Protein AF-A0A8S2MAS8-F1 (afdb_monomer_lite)

Radius of gyration: 30.1 Å; chains: 1; bounding box: 80×40×88 Å

pLDDT: mean 89.52, std 11.01, range [34.66, 98.69]

Foldseek 3Di:
DPPPPQFDVVVLVCVCVVVQQKDAPPVVVVGDPPHIDGDPNVVVLLVVLVVLVCVLPCVVVVDDDDDDDPDDDPLQDDDDFDDKDWDWAALVDQADPCLVVQQQDFAFEAALVCVVVVHGTDGDRLVVCCVVCSDPYSNLSSVVSSVLVSLVVLPFDRVFWHWYKDHPVRDDPQWPTKIFTWGQFSVGTDGFWMKTFRFLVSVVSCCVVVVDDQKDKDFDPAWDWDWDWDKDFPLVVLCVQPPPCSVQVVVVLVPDDPVVLVVQQVVLVVHWDWDATPNDIDTHHPVGIHIDTDTDGHRMDMDRTTITMITGNSVVSSVSNSRSPDDDDPPDPPVD

InterPro domains:
  IPR002315 Glycyl-tRNA synthetase [TIGR00389] (77-336)
  IPR027031 Glycyl-tRNA synthetase/DNA polymerase subunit gamma-2 [PTHR10745] (78-336)
  IPR045864 Class II Aminoacyl-tRNA synthetase/Biotinyl protein ligase (BPL) and lipoyl protein ligase (LPL) [G3DSA:3.30.930.10] (12-76)
  IPR045864 Class II Aminoacyl-tRNA synthetase/Biotinyl protein ligase (BPL) and lipoyl protein ligase (LPL) [G3DSA:3.30.930.10] (77-336)
  IPR045864 Class II Aminoacyl-tRNA synthetase/Biotinyl protein ligase (BPL) and lipoyl protein ligase (LPL) [SSF55681] (12-326)

Sequence (336 aa):
MSEEKTIDRAEVENLLKRRFFYDQSFSIYGGVNGLYDYGPVGCAIKSNILNQWRRHFILEEQMLEIDCSILTPEIVLNEFTVAEIEHFVDPIDKTHPKFETVADLEIQLYSANNQVNGESAQLVRLDDAVRSNVINNETLAYFIGRIYLFFTKIGIDKNRIRFRQHMSNEMAHYASDCWDVECKISYGWIECGACADRSSYDLNQHIKFSGQRLTATRQLSAAKTIQVSEKKLNSKIIGQSFRADASKVIQYLQNLSEHDARSLHEKLQQAHEKIAVDGKEFIITTAMFTVETTENIVQVEEFIPCVIEPTFGIGRIMYTTLEHNFKVRSQDEQRK

Structure (mmCIF, N/CA/C/O backbone):
data_AF-A0A8S2MAS8-F1
#
_entry.id   AF-A0A8S2MAS8-F1
#
loop_
_atom_site.group_PDB
_atom_site.id
_atom_site.type_symbol
_atom_site.label_atom_id
_atom_site.label_alt_id
_atom_site.label_comp_id
_atom_site.label_asym_id
_atom_site.label_entity_id
_atom_site.label_seq_id
_atom_site.pdbx_PDB_ins_code
_atom_site.Cartn_x
_atom_site.Cartn_y
_atom_site.Cartn_z
_atom_site.occupancy
_atom_site.B_iso_or_equiv
_atom_site.auth_seq_id
_atom_site.auth_comp_id
_atom_site.auth_asym_id
_atom_site.auth_atom_id
_atom_site.pdbx_PDB_model_num
ATOM 1 N N . MET A 1 1 ? -30.674 12.377 15.501 1.00 34.66 1 MET A N 1
ATOM 2 C CA . MET A 1 1 ? -29.230 12.515 15.774 1.00 34.66 1 MET A CA 1
ATOM 3 C C . MET A 1 1 ? -28.966 11.875 17.121 1.00 34.66 1 MET A C 1
ATOM 5 O O . MET A 1 1 ? -29.398 12.426 18.122 1.00 34.66 1 MET A O 1
ATOM 9 N N . SER A 1 2 ? -28.398 10.671 17.156 1.00 36.62 2 SER A N 1
ATOM 10 C CA . SER A 1 2 ? -27.915 10.097 18.414 1.00 36.62 2 SER A CA 1
ATOM 11 C C . SER A 1 2 ? -26.716 10.920 18.871 1.00 36.62 2 SER A C 1
ATOM 13 O O . SER A 1 2 ? -25.788 11.091 18.081 1.00 36.62 2 SER A O 1
ATOM 15 N N . GLU A 1 3 ? -26.744 11.443 20.095 1.00 39.72 3 GLU A N 1
ATOM 16 C CA . GLU A 1 3 ? -25.571 12.054 20.722 1.00 39.72 3 GLU A CA 1
ATOM 17 C C . GLU A 1 3 ? -24.390 11.084 20.604 1.00 39.72 3 GLU A C 1
ATOM 19 O O . GLU A 1 3 ? -24.481 9.923 21.016 1.00 39.72 3 GLU A O 1
ATOM 24 N N . GLU A 1 4 ? -23.308 11.533 19.967 1.00 51.34 4 GLU A N 1
ATOM 25 C CA . GLU A 1 4 ? -22.070 10.771 19.887 1.00 51.34 4 GLU A CA 1
ATOM 26 C C . GLU A 1 4 ? -21.550 10.644 21.323 1.00 51.34 4 GLU A C 1
ATOM 28 O O . GLU A 1 4 ? -21.037 11.605 21.890 1.00 51.34 4 GLU A O 1
ATOM 33 N N . LYS A 1 5 ? -21.771 9.487 21.963 1.00 57.28 5 LYS A N 1
ATOM 34 C CA . LYS A 1 5 ? -21.229 9.228 23.299 1.00 57.28 5 LYS A CA 1
ATOM 35 C C . LYS A 1 5 ? -19.713 9.351 23.213 1.00 57.28 5 LYS A C 1
ATOM 37 O O . LYS A 1 5 ? -19.058 8.501 22.610 1.00 57.28 5 LYS A O 1
ATOM 42 N N . THR A 1 6 ? -19.177 10.409 23.808 1.00 68.00 6 THR A N 1
ATOM 43 C CA . THR A 1 6 ? -17.740 10.609 23.947 1.00 68.00 6 THR A CA 1
ATOM 44 C C . THR A 1 6 ? -17.173 9.430 24.732 1.00 68.00 6 THR A C 1
ATOM 46 O O . THR A 1 6 ? -17.595 9.172 25.859 1.00 68.00 6 THR A O 1
ATOM 49 N N . ILE A 1 7 ? -16.272 8.670 24.111 1.00 80.75 7 ILE A N 1
ATOM 50 C CA . ILE A 1 7 ? -15.602 7.534 24.748 1.00 80.75 7 ILE A CA 1
ATOM 51 C C . ILE A 1 7 ? -14.666 8.089 25.825 1.00 80.75 7 ILE A C 1
ATOM 53 O O . ILE A 1 7 ? -13.820 8.934 25.526 1.00 80.75 7 ILE A O 1
ATOM 57 N N . ASP A 1 8 ? -14.803 7.621 27.070 1.00 85.12 8 ASP A N 1
ATOM 58 C CA . ASP A 1 8 ? -13.853 7.960 28.128 1.00 85.12 8 ASP A CA 1
ATOM 59 C C . ASP A 1 8 ? -12.572 7.140 27.948 1.00 85.12 8 ASP A C 1
ATOM 61 O O . ASP A 1 8 ? -12.490 5.958 28.294 1.00 85.12 8 ASP A O 1
ATOM 65 N N . ARG A 1 9 ? -11.547 7.792 27.397 1.00 86.19 9 ARG A N 1
ATOM 66 C CA . ARG A 1 9 ? -10.233 7.190 27.164 1.00 86.19 9 ARG A CA 1
ATOM 67 C C . ARG A 1 9 ? -9.621 6.625 28.445 1.00 86.19 9 ARG A C 1
ATOM 69 O O . ARG A 1 9 ? -8.953 5.597 28.389 1.00 86.19 9 ARG A O 1
ATOM 76 N N . ALA A 1 10 ? -9.818 7.277 29.591 1.00 88.31 10 ALA A N 1
ATOM 77 C CA . ALA A 1 10 ? -9.240 6.805 30.842 1.00 88.31 10 ALA A CA 1
ATOM 78 C C . ALA A 1 10 ? -9.844 5.456 31.256 1.00 88.31 10 ALA A C 1
ATOM 80 O O . ALA A 1 10 ? -9.112 4.583 31.724 1.00 88.31 10 ALA A O 1
ATOM 81 N N . GLU A 1 11 ? -11.144 5.253 31.026 1.00 89.56 11 GLU A N 1
ATOM 82 C CA . GLU A 1 11 ? -11.803 3.966 31.263 1.00 89.56 11 GLU A CA 1
ATOM 83 C C . GLU A 1 11 ? -11.298 2.880 30.301 1.00 89.56 11 GLU A C 1
ATOM 85 O O . GLU A 1 11 ? -11.001 1.766 30.745 1.00 89.56 11 GLU A O 1
ATOM 90 N N . VAL A 1 12 ? -11.131 3.205 29.011 1.00 90.62 12 VAL A N 1
ATOM 91 C CA . VAL A 1 12 ? -10.572 2.278 28.007 1.00 90.62 12 VAL A CA 1
ATOM 92 C C . VAL A 1 12 ? -9.168 1.831 28.415 1.00 90.62 12 VAL A C 1
ATOM 94 O O . VAL A 1 12 ? -8.922 0.637 28.581 1.00 90.62 12 VAL A O 1
ATOM 97 N N . GLU A 1 13 ? -8.254 2.777 28.639 1.00 91.12 13 GLU A N 1
ATOM 98 C CA . GLU A 1 13 ? -6.860 2.496 29.003 1.00 91.12 13 GLU A CA 1
ATOM 99 C C . GLU A 1 13 ? -6.755 1.706 30.312 1.00 91.12 13 GLU A C 1
ATOM 101 O O . GLU A 1 13 ? -5.971 0.759 30.413 1.00 91.12 13 GLU A O 1
ATOM 106 N N . ASN A 1 14 ? -7.563 2.057 31.318 1.00 92.06 14 ASN A N 1
ATOM 107 C CA . ASN A 1 14 ? -7.589 1.340 32.590 1.00 92.06 14 ASN A CA 1
ATOM 108 C C . ASN A 1 14 ? -8.037 -0.113 32.388 1.00 92.06 14 ASN A C 1
ATOM 110 O O . ASN A 1 14 ? -7.377 -1.032 32.875 1.00 92.06 14 ASN A O 1
ATOM 114 N N . LEU A 1 15 ? -9.097 -0.353 31.608 1.00 93.12 15 LEU A N 1
ATOM 115 C CA . LEU A 1 15 ? -9.541 -1.711 31.305 1.00 93.12 15 LEU A CA 1
ATOM 116 C C . LEU A 1 15 ? -8.458 -2.509 30.568 1.00 93.12 15 LEU A C 1
ATOM 118 O O . LEU A 1 15 ? -8.182 -3.649 30.957 1.00 93.12 15 LEU A O 1
ATOM 122 N N . LEU A 1 16 ? -7.852 -1.925 29.530 1.00 95.19 16 LEU A N 1
ATOM 123 C CA . LEU A 1 16 ? -6.832 -2.585 28.714 1.00 95.19 16 LEU A CA 1
ATOM 124 C C . LEU A 1 16 ? -5.603 -2.962 29.552 1.00 95.19 16 LEU A C 1
ATOM 126 O O . LEU A 1 16 ? -5.152 -4.106 29.472 1.00 95.19 16 LEU A O 1
ATOM 130 N N . LYS A 1 17 ? -5.132 -2.067 30.430 1.00 94.12 17 LYS A N 1
ATOM 131 C CA . LYS A 1 17 ? -4.018 -2.342 31.353 1.00 94.12 17 LYS A CA 1
ATOM 132 C C . LYS A 1 17 ? -4.388 -3.360 32.428 1.00 94.12 17 LYS A C 1
ATOM 134 O O . LYS A 1 17 ? -3.698 -4.361 32.595 1.00 94.12 17 LYS A O 1
ATOM 139 N N . ARG A 1 18 ? -5.523 -3.178 33.115 1.00 95.56 18 ARG A N 1
ATOM 140 C CA . ARG A 1 18 ? -5.988 -4.072 34.197 1.00 95.56 18 ARG A CA 1
ATOM 141 C C . ARG A 1 18 ? -6.213 -5.505 33.716 1.00 95.56 18 ARG A C 1
ATOM 143 O O . ARG A 1 18 ? -6.068 -6.450 34.485 1.00 95.56 18 ARG A O 1
ATOM 150 N N . ARG A 1 19 ? -6.603 -5.678 32.451 1.00 96.44 19 ARG A N 1
ATOM 151 C CA . ARG A 1 19 ? -6.815 -6.991 31.818 1.00 96.44 19 ARG A CA 1
ATOM 152 C C . ARG A 1 19 ? -5.625 -7.465 30.987 1.00 96.44 19 ARG A C 1
ATOM 154 O O . ARG A 1 19 ? -5.736 -8.504 30.343 1.00 96.44 19 ARG A O 1
ATOM 161 N N . PHE A 1 20 ? -4.515 -6.734 31.041 1.00 96.31 20 PHE A N 1
ATOM 162 C CA . PHE A 1 20 ? -3.253 -7.035 30.383 1.00 96.31 20 PHE A CA 1
ATOM 163 C C . PHE A 1 20 ? -3.406 -7.322 28.880 1.00 96.31 20 PHE A C 1
ATOM 165 O O . PHE A 1 20 ? -2.976 -8.353 28.362 1.00 96.31 20 PHE A O 1
ATOM 172 N N . PHE A 1 21 ? -4.065 -6.405 28.167 1.00 96.62 21 PHE A N 1
ATOM 173 C CA . PHE A 1 21 ? -4.029 -6.371 26.702 1.00 96.62 21 PHE A CA 1
ATOM 174 C C . PHE A 1 21 ? -2.637 -5.940 26.234 1.00 96.62 21 PHE A C 1
ATOM 176 O O . PHE A 1 21 ? -2.013 -6.630 25.434 1.00 96.62 21 PHE A O 1
ATOM 183 N N . TYR A 1 22 ? -2.127 -4.846 26.790 1.00 95.00 22 TYR A N 1
ATOM 184 C CA . TYR A 1 22 ? -0.736 -4.426 26.685 1.00 95.00 22 TYR A CA 1
ATOM 185 C C . TYR A 1 22 ? -0.318 -3.704 27.965 1.00 95.00 22 TYR A C 1
ATOM 187 O O . TYR A 1 22 ? -1.172 -3.261 28.739 1.00 95.00 22 TYR A O 1
ATOM 195 N N . ASP A 1 23 ? 0.986 -3.573 28.167 1.00 95.38 23 ASP A N 1
ATOM 196 C CA . ASP A 1 23 ? 1.572 -2.685 29.166 1.00 95.38 23 ASP A CA 1
ATOM 197 C C . ASP A 1 23 ? 2.884 -2.086 28.639 1.00 95.38 23 ASP A C 1
ATOM 199 O O . ASP A 1 23 ? 3.389 -2.488 27.588 1.00 95.38 23 ASP A O 1
ATOM 203 N N . GLN A 1 24 ? 3.420 -1.087 29.334 1.00 93.69 24 GLN A N 1
ATOM 204 C CA . GLN A 1 24 ? 4.697 -0.483 28.971 1.00 93.69 24 GLN A CA 1
ATOM 205 C C . GLN A 1 24 ? 5.836 -1.498 29.130 1.00 93.69 24 GLN A C 1
ATOM 207 O O . GLN A 1 24 ? 5.989 -2.101 30.197 1.00 93.69 24 GLN A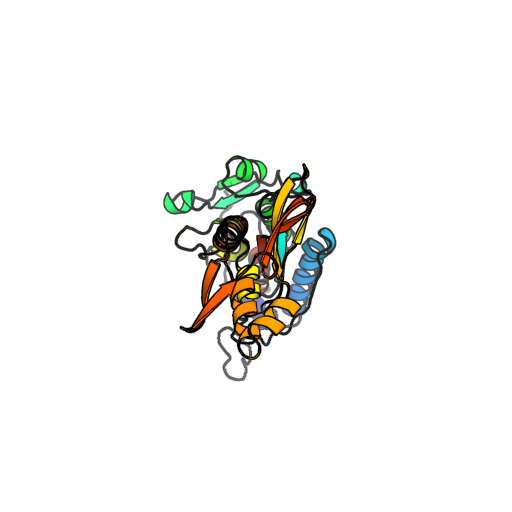 O 1
ATOM 212 N N . SER A 1 25 ? 6.665 -1.653 28.094 1.00 91.19 25 SER A N 1
ATOM 213 C CA . SER A 1 25 ? 7.810 -2.561 28.170 1.00 91.19 25 SER A CA 1
ATOM 214 C C . SER A 1 25 ? 8.764 -2.119 29.273 1.00 91.19 25 SER A C 1
ATOM 216 O O . SER A 1 25 ? 9.033 -0.926 29.441 1.00 91.19 25 SER A O 1
ATOM 218 N N . PHE A 1 26 ? 9.299 -3.093 30.010 1.00 94.44 26 PHE A N 1
ATOM 219 C CA . PHE A 1 26 ? 10.209 -2.869 31.140 1.00 94.44 26 PHE A CA 1
ATOM 220 C C . PHE A 1 26 ? 9.595 -2.035 32.282 1.00 94.44 26 PHE A C 1
ATOM 222 O O . PHE A 1 26 ? 10.318 -1.321 32.979 1.00 94.44 26 PHE A O 1
ATOM 229 N N . SER A 1 27 ? 8.277 -2.116 32.506 1.00 93.00 27 SER A N 1
ATOM 230 C CA . SER A 1 27 ? 7.566 -1.302 33.511 1.00 93.00 27 SER A CA 1
ATOM 231 C C . SER A 1 27 ? 8.170 -1.384 34.922 1.00 93.00 27 SER A C 1
ATOM 233 O O . SER A 1 27 ? 8.319 -0.358 35.585 1.00 93.00 27 SER A O 1
ATOM 235 N N . ILE A 1 28 ? 8.630 -2.564 35.358 1.00 95.12 28 ILE A N 1
ATOM 236 C CA . ILE A 1 28 ? 9.298 -2.749 36.665 1.00 95.12 28 ILE A CA 1
ATOM 237 C C . ILE A 1 28 ? 10.666 -2.048 36.778 1.00 95.12 28 ILE A C 1
ATOM 239 O O . ILE A 1 28 ? 11.177 -1.881 37.882 1.00 95.12 28 ILE A O 1
ATOM 243 N N . TYR A 1 29 ? 11.250 -1.629 35.652 1.00 95.31 29 TYR A N 1
ATOM 244 C CA . TYR A 1 29 ? 12.509 -0.880 35.563 1.00 95.31 29 TYR A CA 1
ATOM 245 C C . TYR A 1 29 ? 12.293 0.614 35.269 1.00 95.31 29 TYR A C 1
ATOM 247 O O . TYR A 1 29 ? 13.252 1.328 34.989 1.00 95.31 29 TYR A O 1
ATOM 255 N N . GLY A 1 30 ? 11.048 1.098 35.334 1.00 91.75 30 GLY A N 1
ATOM 256 C CA . GLY A 1 30 ? 10.689 2.490 35.041 1.00 91.75 30 GLY A CA 1
ATOM 257 C C . GLY A 1 30 ? 10.118 2.719 33.639 1.00 91.75 30 GLY A C 1
ATOM 258 O O . GLY A 1 30 ? 9.672 3.826 33.353 1.00 91.75 30 GLY A O 1
ATOM 259 N N . GLY A 1 31 ? 10.067 1.677 32.803 1.00 91.81 31 GLY A N 1
ATOM 260 C CA . GLY A 1 31 ? 9.464 1.725 31.475 1.00 91.81 31 GLY A CA 1
ATOM 261 C C . GLY A 1 31 ? 10.310 2.441 30.419 1.00 91.81 31 GLY A C 1
ATOM 262 O O . GLY A 1 31 ? 11.188 3.249 30.719 1.00 91.81 31 GLY A O 1
ATOM 263 N N . VAL A 1 32 ? 10.030 2.149 29.149 1.00 91.50 32 VAL A N 1
ATOM 264 C CA . VAL A 1 32 ? 10.611 2.865 28.003 1.00 91.50 32 VAL A CA 1
ATOM 265 C C . VAL A 1 32 ? 9.481 3.440 27.155 1.00 91.50 32 VAL A C 1
ATOM 267 O O . VAL A 1 32 ? 8.511 2.751 26.845 1.00 91.50 32 VAL A O 1
ATOM 270 N N . ASN A 1 33 ? 9.560 4.725 26.808 1.00 87.88 33 ASN A N 1
ATOM 271 C CA . ASN A 1 33 ? 8.543 5.363 25.970 1.00 87.88 33 ASN A CA 1
ATOM 272 C C . ASN A 1 33 ? 8.599 4.808 24.541 1.00 87.88 33 ASN A C 1
ATOM 274 O O . ASN A 1 33 ? 9.677 4.672 23.971 1.00 87.88 33 ASN A O 1
ATOM 278 N N . GLY A 1 34 ? 7.432 4.509 23.968 1.00 84.00 34 GLY A N 1
ATOM 279 C CA . GLY A 1 34 ? 7.310 3.956 22.615 1.00 84.00 34 GLY A CA 1
ATOM 280 C C . GLY A 1 34 ? 7.459 2.433 22.522 1.00 84.00 34 GLY A C 1
ATOM 281 O O . GLY A 1 34 ? 7.206 1.883 21.454 1.00 84.00 34 GLY A O 1
ATOM 282 N N . LEU A 1 35 ? 7.805 1.745 23.617 1.00 87.69 35 LEU A N 1
ATOM 283 C CA . LEU A 1 35 ? 7.886 0.283 23.671 1.00 87.69 35 LEU A CA 1
ATOM 284 C C . LEU A 1 35 ? 6.758 -0.290 24.534 1.00 87.69 35 LEU A C 1
ATOM 286 O O . LEU A 1 35 ? 6.533 0.154 25.664 1.00 87.69 35 LEU A O 1
ATOM 290 N N . TYR A 1 36 ? 6.055 -1.280 23.987 1.00 91.12 36 TYR A N 1
ATOM 291 C CA . TYR A 1 36 ? 4.919 -1.926 24.636 1.00 91.12 36 TYR A CA 1
ATOM 292 C C . TYR A 1 36 ? 4.980 -3.443 24.483 1.00 91.12 36 TYR A C 1
ATOM 294 O O . TYR A 1 36 ? 5.224 -3.959 23.389 1.00 91.12 36 TYR A O 1
ATOM 302 N N . ASP A 1 37 ? 4.664 -4.140 25.572 1.00 93.12 37 ASP A N 1
ATOM 303 C CA . ASP A 1 37 ? 4.537 -5.590 25.607 1.00 93.12 37 ASP A CA 1
ATOM 304 C C . ASP A 1 37 ? 3.055 -5.961 25.524 1.00 93.12 37 ASP A C 1
ATOM 306 O O . ASP A 1 37 ? 2.225 -5.446 26.276 1.00 93.12 37 ASP A O 1
ATOM 310 N N . TYR A 1 38 ? 2.704 -6.874 24.618 1.00 94.94 38 TYR A N 1
ATOM 311 C CA . TYR A 1 38 ? 1.345 -7.403 24.526 1.00 94.94 38 TYR A CA 1
ATOM 312 C C . TYR A 1 38 ? 1.163 -8.555 25.517 1.00 94.94 38 TYR A C 1
ATOM 314 O O . TYR A 1 38 ? 1.900 -9.541 25.486 1.00 94.94 38 TYR A O 1
ATOM 322 N N . GLY A 1 39 ? 0.157 -8.448 26.386 1.00 95.88 39 GLY A N 1
ATOM 323 C CA . GLY A 1 39 ? 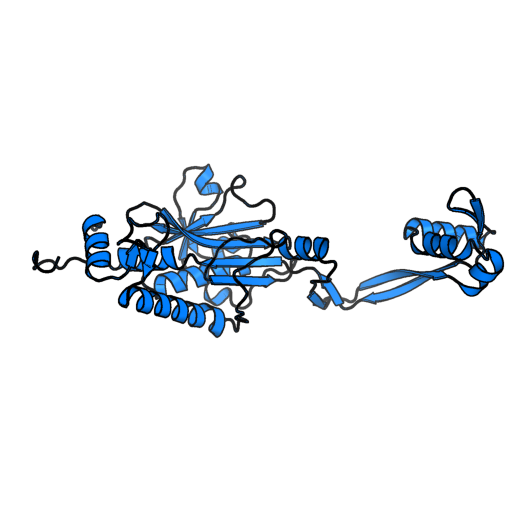-0.229 -9.547 27.268 1.00 95.88 39 GLY A CA 1
ATOM 324 C C . GLY A 1 39 ? -1.060 -10.605 26.527 1.00 95.88 39 GLY A C 1
ATOM 325 O O . GLY A 1 39 ? -1.306 -10.481 25.323 1.00 95.88 39 GLY A O 1
ATOM 326 N N . PRO A 1 40 ? -1.538 -11.663 27.210 1.00 97.81 40 PRO A N 1
ATOM 327 C CA . PRO A 1 40 ? -2.145 -12.823 26.550 1.00 97.81 40 PRO A CA 1
ATOM 328 C C . PRO A 1 40 ? -3.314 -12.476 25.617 1.00 97.81 40 PRO A C 1
ATOM 330 O O . PRO A 1 40 ? -3.410 -13.005 24.509 1.00 97.81 40 PRO A O 1
ATOM 333 N N . VAL A 1 41 ? -4.188 -11.556 26.043 1.00 95.88 41 VAL A N 1
ATOM 334 C CA . VAL A 1 41 ? -5.356 -11.139 25.252 1.00 95.88 41 VAL A CA 1
ATOM 335 C C . VAL A 1 41 ? -4.939 -10.264 24.070 1.00 95.88 41 VAL A C 1
ATOM 337 O O . VAL A 1 41 ? -5.451 -10.455 22.968 1.00 95.88 41 VAL A O 1
ATOM 340 N N . GLY A 1 42 ? -3.984 -9.349 24.263 1.00 95.38 42 GLY A N 1
ATOM 341 C CA . GLY A 1 42 ? -3.459 -8.517 23.177 1.00 95.38 42 GLY A CA 1
ATOM 342 C C . GLY A 1 42 ? -2.744 -9.344 22.115 1.00 95.38 42 GLY A C 1
ATOM 343 O O . GLY A 1 42 ? -3.010 -9.166 20.931 1.00 95.38 42 GLY A O 1
ATOM 344 N N . CYS A 1 43 ? -1.927 -10.319 22.526 1.00 96.00 43 CYS A N 1
ATOM 345 C CA . CYS A 1 43 ? -1.301 -11.281 21.620 1.00 96.00 43 CYS A CA 1
ATOM 346 C C . CYS A 1 43 ? -2.345 -12.047 20.804 1.00 96.00 43 CYS A C 1
ATOM 348 O O . CYS A 1 43 ? -2.242 -12.099 19.582 1.00 96.00 43 CYS A O 1
ATOM 350 N N . ALA A 1 44 ? -3.386 -12.582 21.452 1.00 97.31 44 ALA A N 1
ATOM 351 C CA . ALA A 1 44 ? -4.445 -13.311 20.758 1.00 97.31 44 ALA A CA 1
ATOM 352 C C . ALA A 1 44 ? -5.194 -12.431 19.740 1.00 97.31 44 ALA A C 1
ATOM 354 O O . ALA A 1 44 ? -5.444 -12.866 18.615 1.00 97.31 44 ALA A O 1
ATOM 355 N N . ILE A 1 45 ? -5.523 -11.185 20.098 1.00 96.00 45 ILE A N 1
ATOM 356 C CA . ILE A 1 45 ? -6.187 -10.242 19.186 1.00 96.00 45 ILE A CA 1
ATOM 357 C C . ILE A 1 45 ? -5.269 -9.868 18.027 1.00 96.00 45 ILE A C 1
ATOM 359 O O . ILE A 1 45 ? -5.698 -9.949 16.878 1.00 96.00 45 ILE A O 1
ATOM 363 N N . LYS A 1 46 ? -4.005 -9.530 18.299 1.00 95.19 46 LYS A N 1
ATOM 364 C CA . LYS A 1 46 ? -3.008 -9.229 17.266 1.00 95.19 46 LYS A CA 1
ATOM 365 C C . LYS A 1 46 ? -2.863 -10.395 16.287 1.00 95.19 46 LYS A C 1
ATOM 367 O O . LYS A 1 46 ? -2.941 -10.186 15.079 1.00 95.19 46 LYS A O 1
ATOM 372 N N . SER A 1 47 ? -2.724 -11.624 16.787 1.00 96.44 47 SER A N 1
ATOM 373 C CA . SER A 1 47 ? -2.670 -12.829 15.952 1.00 96.44 47 SER A CA 1
ATOM 374 C C . SER A 1 47 ? -3.945 -13.020 15.131 1.00 96.44 47 SER A C 1
ATOM 376 O O . SER A 1 47 ? -3.862 -13.362 13.955 1.00 96.44 47 SER A O 1
ATOM 378 N N . ASN A 1 48 ? -5.124 -12.763 15.702 1.00 97.69 48 ASN A N 1
ATOM 379 C CA . ASN A 1 48 ? -6.387 -12.857 14.972 1.00 97.69 48 ASN A CA 1
ATOM 380 C C . ASN A 1 48 ? -6.498 -11.801 13.866 1.00 97.69 48 ASN A C 1
ATOM 382 O O . ASN A 1 48 ? -6.907 -12.151 12.763 1.00 97.69 48 ASN A O 1
ATOM 386 N N . ILE A 1 49 ? -6.102 -10.551 14.123 1.00 96.56 49 ILE A N 1
ATOM 387 C CA . ILE A 1 49 ? -6.071 -9.482 13.113 1.00 96.56 49 ILE A CA 1
ATOM 388 C C . ILE A 1 49 ? -5.125 -9.868 11.975 1.00 96.56 49 ILE A C 1
ATOM 390 O O . ILE A 1 49 ? -5.536 -9.839 10.820 1.00 96.56 49 ILE A O 1
ATOM 394 N N . LEU A 1 50 ? -3.903 -10.310 12.288 1.00 96.06 50 LEU A N 1
ATOM 395 C CA . LEU A 1 50 ? -2.936 -10.764 11.283 1.00 96.06 50 LEU A CA 1
ATOM 396 C C . LEU A 1 50 ? -3.463 -11.960 10.481 1.00 96.06 50 LEU A C 1
ATOM 398 O O . LEU A 1 50 ? -3.341 -11.991 9.264 1.00 96.06 50 LEU A O 1
ATOM 402 N N . ASN A 1 51 ? -4.103 -12.934 11.129 1.00 97.44 51 ASN A N 1
ATOM 403 C CA . ASN A 1 51 ? -4.687 -14.081 10.433 1.00 97.44 51 ASN A CA 1
ATOM 404 C C . ASN A 1 51 ? -5.854 -13.680 9.523 1.00 97.44 51 ASN A C 1
ATOM 406 O O . ASN A 1 51 ? -6.005 -14.246 8.441 1.00 97.44 51 ASN A O 1
ATOM 410 N N . GLN A 1 52 ? -6.678 -12.713 9.936 1.00 98.12 52 GLN A N 1
ATOM 411 C CA . GLN A 1 52 ? -7.713 -12.156 9.064 1.00 98.12 52 GLN A CA 1
ATOM 412 C C . GLN A 1 52 ? -7.101 -11.361 7.913 1.00 98.12 52 GLN A C 1
ATOM 414 O O . GLN A 1 52 ? -7.576 -11.493 6.794 1.00 98.12 52 GLN A O 1
ATOM 419 N N . TRP A 1 53 ? -6.022 -10.617 8.153 1.00 97.88 53 TRP A N 1
ATOM 420 C CA . TRP A 1 53 ? -5.285 -9.905 7.112 1.00 97.88 53 TRP A CA 1
ATOM 421 C C . TRP A 1 53 ? -4.708 -10.873 6.071 1.00 97.88 53 TRP A C 1
ATOM 423 O O . TRP A 1 53 ? -4.951 -10.700 4.882 1.00 97.88 53 TRP A O 1
ATOM 433 N N . ARG A 1 54 ? -4.068 -11.969 6.504 1.00 97.81 54 ARG A N 1
ATOM 434 C CA . ARG A 1 54 ? -3.590 -13.039 5.609 1.00 97.81 54 ARG A CA 1
ATOM 435 C C . ARG A 1 54 ? -4.713 -13.636 4.770 1.00 97.81 54 ARG A C 1
ATOM 437 O O . ARG A 1 54 ? -4.561 -13.810 3.569 1.00 97.81 54 ARG A O 1
ATOM 444 N N . ARG A 1 55 ? -5.856 -13.948 5.385 1.00 98.12 55 ARG A N 1
ATOM 445 C CA . ARG A 1 55 ? -7.019 -14.474 4.651 1.00 98.12 55 ARG A CA 1
ATOM 446 C C . ARG A 1 55 ? -7.550 -13.466 3.643 1.00 98.12 55 ARG A C 1
ATOM 448 O O . ARG A 1 55 ? -7.874 -13.845 2.527 1.00 98.12 55 ARG A O 1
ATOM 455 N N . HIS A 1 56 ? -7.638 -12.206 4.057 1.00 98.19 56 HIS A N 1
ATOM 456 C CA . HIS A 1 56 ? -8.223 -11.144 3.261 1.00 98.19 56 HIS A CA 1
ATOM 457 C C . HIS A 1 56 ? -7.321 -10.703 2.121 1.00 98.19 56 HIS A C 1
ATOM 459 O O . HIS A 1 56 ? -7.854 -10.393 1.080 1.00 98.19 56 HIS A O 1
ATOM 465 N N . PHE A 1 57 ? -6.000 -10.654 2.264 1.00 97.69 57 PHE A N 1
ATOM 466 C CA . PHE A 1 57 ? -5.114 -10.182 1.193 1.00 97.69 57 PHE A CA 1
ATOM 467 C C . PHE A 1 57 ? -4.327 -11.328 0.568 1.00 97.69 57 PHE A C 1
ATOM 469 O O . PHE A 1 57 ? -4.474 -11.596 -0.619 1.00 97.69 57 PHE A O 1
ATOM 476 N N . ILE A 1 58 ? -3.554 -12.056 1.374 1.00 96.50 58 ILE A N 1
ATOM 477 C CA . ILE A 1 58 ? -2.628 -13.075 0.867 1.00 96.50 58 ILE A CA 1
ATOM 478 C C . ILE A 1 58 ? -3.374 -14.227 0.199 1.00 96.50 58 ILE A C 1
ATOM 480 O O . ILE A 1 58 ? -3.075 -14.568 -0.939 1.00 96.50 58 ILE A O 1
ATOM 484 N N . LEU A 1 59 ? -4.354 -14.829 0.876 1.00 96.62 59 LEU A N 1
ATOM 485 C CA . LEU A 1 59 ? -5.051 -15.997 0.330 1.00 96.62 59 LEU A CA 1
ATOM 486 C C . LEU A 1 59 ? -5.991 -15.628 -0.822 1.00 96.62 59 LEU A C 1
ATOM 488 O O . LEU A 1 59 ? -6.025 -16.339 -1.822 1.00 96.62 59 LEU A O 1
ATOM 492 N N . GLU A 1 60 ? -6.731 -14.525 -0.697 1.00 96.19 60 GLU A N 1
ATOM 493 C CA . GLU A 1 60 ? -7.704 -14.094 -1.711 1.00 96.19 60 GLU A CA 1
ATOM 494 C C . GLU A 1 60 ? -7.034 -13.605 -3.009 1.00 96.19 60 GLU A C 1
ATOM 496 O O . GLU A 1 60 ? -7.548 -13.841 -4.105 1.00 96.19 60 GLU A O 1
ATOM 501 N N . GLU A 1 61 ? -5.866 -12.959 -2.911 1.00 94.44 61 GLU A N 1
ATOM 502 C CA . GLU A 1 61 ? -5.090 -12.504 -4.076 1.00 94.44 61 GLU A CA 1
ATOM 503 C C . GLU A 1 61 ? -3.956 -13.451 -4.470 1.00 94.44 61 GLU A C 1
ATOM 505 O O . GLU A 1 61 ? -3.213 -13.148 -5.397 1.00 94.44 61 GLU A O 1
ATOM 510 N N . GLN A 1 62 ? -3.824 -14.596 -3.792 1.00 96.62 62 GLN A N 1
ATOM 511 C CA . GLN A 1 62 ? -2.740 -15.559 -4.018 1.00 96.62 62 GLN A CA 1
ATOM 512 C C . GLN A 1 62 ? -1.346 -14.907 -3.937 1.00 96.62 62 GLN A C 1
ATOM 514 O O . GLN A 1 62 ? -0.458 -15.199 -4.738 1.00 96.62 62 GLN A O 1
ATOM 519 N N . MET A 1 63 ? -1.157 -14.004 -2.970 1.00 96.31 63 MET A N 1
ATOM 520 C CA . MET A 1 63 ? 0.104 -13.283 -2.794 1.00 96.31 63 MET A CA 1
ATOM 521 C C . MET A 1 63 ? 1.212 -14.207 -2.291 1.00 96.31 63 MET A C 1
ATOM 523 O O . MET A 1 63 ? 0.975 -15.187 -1.579 1.00 96.31 63 MET A O 1
ATOM 527 N N . LEU A 1 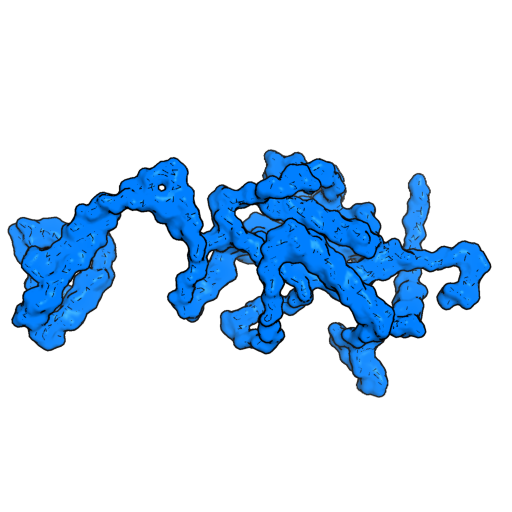64 ? 2.446 -13.843 -2.622 1.00 96.31 64 LEU A N 1
ATOM 528 C CA . LEU A 1 64 ? 3.646 -14.528 -2.164 1.00 96.31 64 LEU A CA 1
ATOM 529 C C . LEU A 1 64 ? 4.100 -13.915 -0.831 1.00 96.31 64 LEU A C 1
ATOM 531 O O . LEU A 1 64 ? 4.807 -12.912 -0.818 1.00 96.31 64 LEU A O 1
ATOM 535 N N . GLU A 1 65 ? 3.673 -14.499 0.293 1.00 94.62 65 GLU A N 1
ATOM 536 C CA . GLU A 1 65 ? 4.159 -14.099 1.625 1.00 94.62 65 GLU A CA 1
ATOM 537 C C . GLU A 1 65 ? 5.624 -14.530 1.798 1.00 94.62 65 GLU A C 1
ATOM 539 O O . GLU A 1 65 ? 5.964 -15.700 1.601 1.00 94.62 65 GLU A O 1
ATOM 544 N N . ILE A 1 66 ? 6.483 -13.588 2.186 1.00 92.38 66 ILE A N 1
ATOM 545 C CA . ILE A 1 66 ? 7.898 -13.816 2.499 1.00 92.38 66 ILE A CA 1
ATOM 546 C C . ILE A 1 66 ? 8.218 -13.268 3.893 1.00 92.38 66 ILE A C 1
ATOM 548 O O . ILE A 1 66 ? 7.552 -12.351 4.368 1.00 92.38 66 ILE A O 1
ATOM 552 N N . ASP A 1 67 ? 9.239 -13.831 4.539 1.00 88.81 67 ASP A N 1
ATOM 553 C CA . ASP A 1 67 ? 9.756 -13.366 5.829 1.00 88.81 67 ASP A CA 1
ATOM 554 C C . ASP A 1 67 ? 11.228 -12.966 5.663 1.00 88.81 67 ASP A C 1
ATOM 556 O O . ASP A 1 67 ? 12.074 -13.790 5.299 1.00 88.81 67 ASP A O 1
ATOM 560 N N . CYS A 1 68 ? 11.513 -11.681 5.870 1.00 86.62 68 CYS A N 1
ATOM 561 C CA . CYS A 1 68 ? 12.818 -11.065 5.645 1.00 86.62 68 CYS A CA 1
ATOM 562 C C . CYS A 1 68 ? 13.494 -10.714 6.979 1.00 86.62 68 CYS A C 1
ATOM 564 O O . CYS A 1 68 ? 12.851 -10.540 8.012 1.00 86.62 68 CYS A O 1
ATOM 566 N N . SER A 1 69 ? 14.821 -10.574 6.975 1.00 85.44 69 SER A N 1
ATOM 567 C CA . SER A 1 69 ? 15.555 -10.172 8.178 1.00 85.44 69 SER A CA 1
ATOM 568 C C . SER A 1 69 ? 15.234 -8.732 8.592 1.00 85.44 69 SER A C 1
ATOM 570 O O . SER A 1 69 ? 15.290 -7.834 7.761 1.00 85.44 69 SER A O 1
ATOM 572 N N . ILE A 1 70 ? 15.018 -8.501 9.892 1.00 82.81 70 ILE A N 1
ATOM 573 C CA . ILE A 1 70 ? 14.787 -7.155 10.459 1.00 82.81 70 ILE A CA 1
ATOM 574 C C . ILE A 1 70 ? 16.059 -6.287 10.425 1.00 82.81 70 ILE A C 1
ATOM 576 O O . ILE A 1 70 ? 15.983 -5.067 10.316 1.00 82.81 70 ILE A O 1
ATOM 580 N N . LEU A 1 71 ? 17.243 -6.898 10.564 1.00 81.38 71 LEU A N 1
ATOM 581 C CA . LEU A 1 71 ? 18.508 -6.167 10.485 1.00 81.38 71 LEU A CA 1
ATOM 582 C C . LEU A 1 71 ? 18.811 -5.815 9.027 1.00 81.38 71 LEU A C 1
ATOM 584 O O . LEU A 1 71 ? 19.107 -6.699 8.223 1.00 81.38 71 LEU A O 1
ATOM 588 N N . THR A 1 72 ? 18.792 -4.519 8.728 1.00 81.25 72 THR A N 1
ATOM 589 C CA . THR A 1 72 ? 18.945 -3.992 7.369 1.00 81.25 72 THR A CA 1
ATOM 590 C C . THR A 1 72 ? 20.247 -3.194 7.247 1.00 81.25 72 THR A C 1
ATOM 592 O O . THR A 1 72 ? 20.493 -2.307 8.069 1.00 81.25 72 THR A O 1
ATOM 595 N N . PRO A 1 73 ? 21.110 -3.477 6.251 1.00 78.19 73 PRO A N 1
ATOM 596 C CA . PRO A 1 73 ? 22.266 -2.635 5.951 1.00 78.19 73 PRO A CA 1
ATOM 597 C C . PRO A 1 73 ? 21.834 -1.205 5.607 1.00 78.19 73 PRO A C 1
ATOM 599 O O . PRO A 1 73 ? 20.849 -1.024 4.900 1.00 78.19 73 PRO A O 1
ATOM 602 N N . GLU A 1 74 ? 22.602 -0.200 6.037 1.00 77.00 74 GLU A N 1
ATOM 603 C CA . GLU A 1 74 ? 22.255 1.227 5.879 1.00 77.00 74 GLU A CA 1
ATOM 604 C C . GLU A 1 74 ? 21.868 1.613 4.441 1.00 77.00 74 GLU A C 1
ATOM 606 O O . GLU A 1 74 ? 20.916 2.353 4.218 1.00 77.00 74 GLU A O 1
ATOM 611 N N . ILE A 1 75 ? 22.560 1.042 3.452 1.00 61.69 75 ILE A N 1
ATOM 612 C CA . ILE A 1 75 ? 22.329 1.297 2.023 1.00 61.69 75 ILE A CA 1
ATOM 613 C C . ILE A 1 75 ? 20.968 0.786 1.502 1.00 61.69 75 ILE A C 1
ATOM 615 O O . ILE A 1 75 ? 20.601 1.090 0.371 1.00 61.69 75 ILE A O 1
ATOM 619 N N . VAL A 1 76 ? 20.231 0.004 2.299 1.00 59.84 76 VAL A N 1
ATOM 620 C CA . VAL A 1 76 ? 18.953 -0.645 1.942 1.00 59.84 76 VAL A CA 1
ATOM 621 C C . VAL A 1 76 ? 17.800 -0.201 2.858 1.00 59.84 76 VAL A C 1
ATOM 623 O O . VAL A 1 76 ? 16.723 -0.783 2.806 1.00 59.84 76 VAL A O 1
ATOM 626 N N . LEU A 1 77 ? 18.006 0.780 3.744 1.00 69.06 77 LEU A N 1
ATOM 627 C CA . LEU A 1 77 ? 17.008 1.127 4.762 1.00 6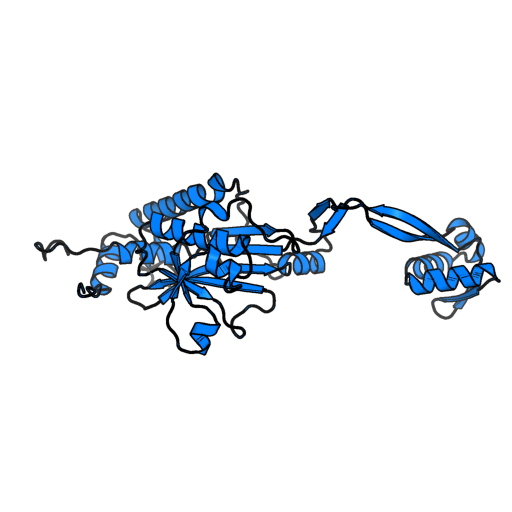9.06 77 LEU A CA 1
ATOM 628 C C . LEU A 1 77 ? 15.669 1.577 4.152 1.00 69.06 77 LEU A C 1
ATOM 630 O O . LEU A 1 77 ? 15.611 2.600 3.476 1.00 69.06 77 LEU A O 1
ATOM 634 N N . ASN A 1 78 ? 14.613 0.836 4.501 1.00 52.00 78 ASN A N 1
ATOM 635 C CA . ASN A 1 78 ? 13.201 1.196 4.361 1.00 52.00 78 ASN A CA 1
ATOM 636 C C . ASN A 1 78 ? 12.538 1.215 5.755 1.00 52.00 78 ASN A C 1
ATOM 638 O O . ASN A 1 78 ? 13.084 0.664 6.716 1.00 52.00 78 ASN A O 1
ATOM 642 N N . GLU A 1 79 ? 11.401 1.904 5.874 1.00 49.19 79 GLU A N 1
ATOM 643 C CA . GLU A 1 79 ? 10.690 2.149 7.138 1.00 49.19 79 GLU A CA 1
ATOM 644 C C . GLU A 1 79 ? 10.130 0.880 7.816 1.00 49.19 79 GLU A C 1
ATOM 646 O O . GLU A 1 79 ? 10.001 -0.189 7.225 1.00 49.19 79 GLU A O 1
ATOM 651 N N . PHE A 1 80 ? 9.839 0.992 9.118 1.00 49.47 80 PHE A N 1
ATOM 652 C CA . PHE A 1 80 ? 9.438 -0.121 9.983 1.00 49.47 80 PHE A CA 1
ATOM 653 C C . PHE A 1 80 ? 7.931 -0.397 9.911 1.00 49.47 80 PHE A C 1
ATOM 655 O O . PHE A 1 80 ? 7.165 0.101 10.742 1.00 49.47 80 PHE A O 1
ATOM 662 N N . THR A 1 81 ? 7.511 -1.262 8.992 1.00 54.84 81 THR A N 1
ATOM 663 C CA . THR A 1 81 ? 6.108 -1.686 8.887 1.00 54.84 81 THR A CA 1
ATOM 664 C C . THR A 1 81 ? 5.940 -3.175 9.192 1.00 54.84 81 THR A C 1
ATOM 666 O O . THR A 1 81 ? 6.833 -3.993 8.997 1.00 54.84 81 THR A O 1
ATOM 669 N N . VAL A 1 82 ? 4.781 -3.542 9.751 1.00 65.62 82 VAL A N 1
ATOM 670 C CA . VAL A 1 82 ? 4.500 -4.903 10.257 1.00 65.62 82 VAL A CA 1
ATOM 671 C C . VAL A 1 82 ? 3.739 -5.765 9.242 1.00 65.62 82 VAL A C 1
ATOM 673 O O . VAL A 1 82 ? 3.756 -6.990 9.343 1.00 65.62 82 VAL A O 1
ATOM 676 N N . ALA A 1 83 ? 3.043 -5.142 8.294 1.00 84.88 83 ALA A N 1
ATOM 677 C CA . ALA A 1 83 ? 2.383 -5.813 7.183 1.00 84.88 83 ALA A CA 1
ATOM 678 C C . ALA A 1 83 ? 2.329 -4.853 5.992 1.00 84.88 83 ALA A C 1
ATOM 680 O O . ALA A 1 83 ? 1.779 -3.757 6.107 1.00 84.88 83 ALA A O 1
ATOM 681 N N . GLU A 1 84 ? 2.906 -5.280 4.876 1.00 91.31 84 GLU A N 1
ATOM 682 C CA . GLU A 1 84 ? 3.012 -4.524 3.629 1.00 91.31 84 GLU A CA 1
ATOM 683 C C . GLU A 1 84 ? 2.696 -5.446 2.458 1.00 91.31 84 GLU A C 1
ATOM 685 O O . GLU A 1 84 ? 2.869 -6.667 2.538 1.00 91.31 84 GLU A O 1
ATOM 690 N N . ILE A 1 85 ? 2.188 -4.856 1.385 1.00 93.75 85 ILE A N 1
ATOM 691 C CA . ILE A 1 85 ? 1.933 -5.527 0.117 1.00 93.75 85 ILE A CA 1
ATOM 692 C C . ILE A 1 85 ? 2.681 -4.745 -0.948 1.00 93.75 85 ILE A C 1
ATOM 694 O O . ILE A 1 85 ? 2.466 -3.551 -1.082 1.00 93.75 85 ILE A O 1
ATOM 698 N N . GLU A 1 86 ? 3.485 -5.439 -1.745 1.00 94.31 86 GLU A N 1
ATOM 699 C CA . GLU A 1 86 ? 4.154 -4.871 -2.914 1.00 94.31 86 GLU A CA 1
ATOM 700 C C . GLU A 1 86 ? 3.444 -5.379 -4.170 1.00 94.31 86 GLU A C 1
ATOM 702 O O . GLU A 1 86 ? 3.657 -6.516 -4.606 1.00 94.31 86 GLU A O 1
ATOM 707 N N . HIS A 1 87 ? 2.541 -4.579 -4.739 1.00 96.00 87 HIS A N 1
ATOM 708 C CA . HIS A 1 87 ? 1.826 -4.960 -5.953 1.00 96.00 87 HIS A CA 1
ATOM 709 C C . HIS A 1 87 ? 2.512 -4.387 -7.194 1.00 96.00 87 HIS A C 1
ATOM 711 O O . HIS A 1 87 ? 2.325 -3.224 -7.557 1.00 96.00 87 HIS A O 1
ATOM 717 N N . PHE A 1 88 ? 3.299 -5.233 -7.859 1.00 95.69 88 PHE A N 1
ATOM 718 C CA . PHE A 1 88 ? 3.968 -4.904 -9.113 1.00 95.69 88 PHE A CA 1
ATOM 719 C C . PHE A 1 88 ? 2.976 -4.884 -10.280 1.00 95.69 88 PHE A C 1
ATOM 721 O O . PHE A 1 88 ? 2.344 -5.896 -10.582 1.00 95.69 88 PHE A O 1
ATOM 728 N N . VAL A 1 89 ? 2.882 -3.748 -10.966 1.00 94.62 89 VAL A N 1
ATOM 729 C CA . VAL A 1 89 ? 1.951 -3.506 -12.075 1.00 94.62 89 VAL A CA 1
ATOM 730 C C . VAL A 1 89 ? 2.679 -2.924 -13.288 1.00 94.62 89 VAL A C 1
ATOM 732 O O . VAL A 1 89 ? 3.739 -2.301 -13.162 1.00 94.62 89 VAL A O 1
ATOM 735 N N . ASP A 1 90 ? 2.130 -3.138 -14.483 1.00 93.06 90 ASP A N 1
ATOM 736 C CA . ASP A 1 90 ? 2.637 -2.499 -15.696 1.00 93.06 90 ASP A CA 1
ATOM 737 C C . ASP A 1 90 ? 2.474 -0.964 -15.583 1.00 93.06 90 ASP A C 1
ATOM 739 O O . ASP A 1 90 ? 1.405 -0.481 -15.210 1.00 93.06 90 ASP A O 1
ATOM 743 N N . PRO A 1 91 ? 3.514 -0.161 -15.879 1.00 90.94 91 PRO A N 1
ATOM 744 C CA . PRO A 1 91 ? 3.427 1.298 -15.821 1.00 90.94 91 PRO A CA 1
ATOM 745 C C . PRO A 1 91 ? 2.417 1.913 -16.805 1.00 90.94 91 PRO A C 1
ATOM 747 O O . PRO A 1 91 ? 1.988 3.044 -16.588 1.00 90.94 91 PRO A O 1
ATOM 750 N N . ILE A 1 92 ? 2.071 1.216 -17.892 1.00 89.94 92 ILE A N 1
ATOM 751 C CA . ILE A 1 92 ? 1.127 1.679 -18.921 1.00 89.94 92 ILE A CA 1
ATOM 752 C C . ILE A 1 92 ? -0.296 1.205 -18.631 1.00 89.94 92 ILE A C 1
ATOM 754 O O . ILE A 1 92 ? -1.241 1.949 -18.884 1.00 89.94 92 ILE A O 1
ATOM 758 N N . ASP A 1 93 ? -0.451 -0.013 -18.116 1.00 91.31 93 ASP A N 1
ATOM 759 C CA . ASP A 1 93 ? -1.752 -0.602 -17.810 1.00 91.31 93 ASP A CA 1
ATOM 760 C C . ASP A 1 93 ? -1.893 -0.838 -16.303 1.00 91.31 93 ASP A C 1
ATOM 762 O O . ASP A 1 93 ? -1.478 -1.867 -15.771 1.00 91.31 93 ASP A O 1
ATOM 766 N N . LYS A 1 94 ? -2.487 0.149 -15.624 1.00 94.38 94 LYS A N 1
ATOM 767 C CA . LYS A 1 94 ? -2.828 0.097 -14.194 1.00 94.38 94 LYS A CA 1
ATOM 768 C C . LYS A 1 94 ? -4.309 -0.236 -13.954 1.00 94.38 94 LYS A C 1
ATOM 770 O O . LYS A 1 94 ? -4.908 0.251 -12.992 1.00 94.38 94 LYS A O 1
ATOM 775 N N . THR A 1 95 ? -4.916 -1.015 -14.851 1.00 96.19 95 THR A N 1
ATOM 776 C CA . THR A 1 95 ? -6.235 -1.619 -14.611 1.00 96.19 95 THR A CA 1
ATOM 777 C C . THR A 1 95 ? -6.128 -2.775 -13.616 1.00 96.19 95 THR A C 1
ATOM 779 O O . THR A 1 95 ? -5.054 -3.357 -13.438 1.00 96.19 95 THR A O 1
ATOM 782 N N . HIS A 1 96 ? -7.235 -3.130 -12.956 1.00 97.31 96 HIS A N 1
ATOM 783 C CA . HIS A 1 96 ? -7.249 -4.269 -12.035 1.00 97.31 96 HIS A CA 1
ATOM 784 C C . HIS A 1 96 ? -8.408 -5.227 -12.341 1.00 97.31 96 HIS A C 1
ATOM 786 O O . HIS A 1 96 ? -9.568 -4.847 -12.173 1.00 97.31 96 HIS A O 1
ATOM 792 N N . PRO A 1 97 ? -8.146 -6.511 -12.671 1.00 96.88 97 PRO A N 1
ATOM 793 C CA . PRO A 1 97 ? -9.187 -7.455 -13.099 1.00 96.88 97 PRO A CA 1
ATOM 794 C C . PRO A 1 97 ? -10.337 -7.664 -12.105 1.00 96.88 97 PRO A C 1
ATOM 796 O O . PRO A 1 97 ? -11.423 -8.082 -12.490 1.00 96.88 97 PRO A O 1
ATOM 799 N N . LYS A 1 98 ? -10.098 -7.415 -10.812 1.00 97.81 98 LYS A N 1
ATOM 800 C CA . LYS A 1 98 ? -11.104 -7.537 -9.745 1.00 97.81 98 LYS A CA 1
ATOM 801 C C . LYS A 1 98 ? -11.676 -6.193 -9.278 1.00 97.81 98 LYS A C 1
ATOM 803 O O . LYS A 1 98 ? -12.380 -6.178 -8.269 1.00 97.81 98 LYS A O 1
ATOM 808 N N . PHE A 1 99 ? -11.388 -5.071 -9.946 1.00 98.38 99 PHE A N 1
ATOM 809 C CA . PHE A 1 99 ? -11.881 -3.754 -9.520 1.00 98.38 99 PHE A CA 1
ATOM 810 C C . PHE A 1 99 ? -13.412 -3.711 -9.395 1.00 98.38 99 PHE A C 1
ATOM 812 O O . PHE A 1 99 ? -13.933 -3.206 -8.403 1.00 98.38 99 PHE A O 1
ATOM 819 N N . GLU A 1 100 ? -14.133 -4.367 -10.308 1.00 98.00 100 GLU A N 1
ATOM 820 C CA . GLU A 1 100 ? -15.600 -4.480 -10.270 1.00 98.00 100 GLU A CA 1
ATOM 821 C C . GLU A 1 100 ? -16.147 -5.051 -8.950 1.00 98.00 100 GLU A C 1
ATOM 823 O O . GLU A 1 100 ? -17.258 -4.716 -8.553 1.00 98.00 100 GLU A O 1
ATOM 828 N N . THR A 1 101 ? -15.369 -5.853 -8.210 1.00 98.31 101 THR A N 1
ATOM 829 C CA . THR A 1 101 ? -15.798 -6.408 -6.910 1.00 98.31 101 THR A CA 1
ATOM 830 C C . THR A 1 101 ? -15.909 -5.361 -5.798 1.00 98.31 101 THR A C 1
ATOM 832 O O . THR A 1 101 ? -16.550 -5.615 -4.777 1.00 98.31 101 THR A O 1
ATOM 835 N N . VAL A 1 102 ? -15.279 -4.197 -5.978 1.00 98.38 102 VAL A N 1
ATOM 836 C CA . VAL A 1 102 ? -15.259 -3.096 -5.003 1.00 98.38 102 VAL A CA 1
ATOM 837 C C . VAL A 1 102 ? -15.734 -1.765 -5.588 1.00 98.38 102 VAL A C 1
ATOM 839 O O . VAL A 1 102 ? -15.910 -0.810 -4.839 1.00 98.38 102 VAL A O 1
ATOM 842 N N . ALA A 1 103 ? -15.976 -1.698 -6.897 1.00 98.12 103 ALA A N 1
ATOM 843 C CA . ALA A 1 103 ? -16.328 -0.485 -7.631 1.00 98.12 103 ALA A CA 1
ATOM 844 C C . ALA A 1 103 ? -17.549 0.262 -7.051 1.00 98.12 103 ALA A C 1
ATOM 846 O O . ALA A 1 103 ? -17.557 1.492 -7.005 1.00 98.12 103 ALA A O 1
ATOM 847 N N . ASP A 1 104 ? -18.545 -0.471 -6.545 1.00 98.50 104 ASP A N 1
ATOM 848 C CA . ASP A 1 104 ? -19.769 0.099 -5.967 1.00 98.50 104 ASP A CA 1
ATOM 849 C C . ASP A 1 104 ? -19.649 0.498 -4.484 1.00 98.50 104 ASP A C 1
ATOM 851 O O . ASP A 1 104 ? -20.621 0.968 -3.890 1.00 98.50 104 ASP A O 1
ATOM 855 N N . LEU A 1 105 ? -18.481 0.329 -3.852 1.00 98.31 105 LEU A N 1
ATOM 856 C CA . LEU A 1 105 ? -18.290 0.764 -2.469 1.00 98.31 105 LEU A CA 1
ATOM 857 C C . LEU A 1 105 ? -18.328 2.290 -2.371 1.00 98.31 105 LEU A C 1
ATOM 859 O O . LEU A 1 105 ? -17.574 2.992 -3.044 1.00 98.31 105 LEU A O 1
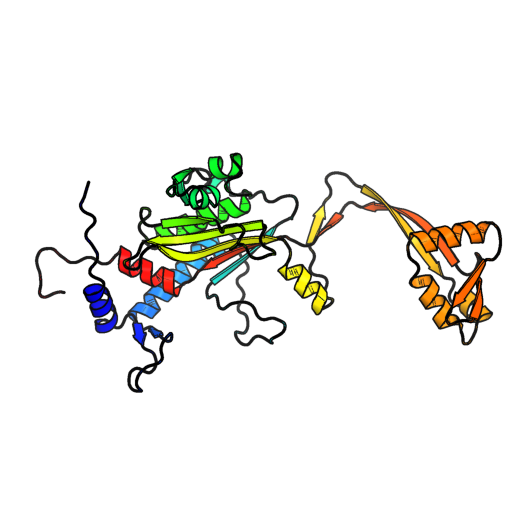ATOM 863 N N . GLU A 1 106 ? -19.166 2.788 -1.465 1.00 97.81 106 GLU A N 1
ATOM 864 C CA . GLU A 1 106 ? -19.209 4.191 -1.067 1.00 97.81 106 GLU A CA 1
ATOM 865 C C . GLU A 1 106 ? -18.266 4.427 0.118 1.00 97.81 106 GLU A C 1
ATOM 867 O O . GLU A 1 106 ? -18.471 3.902 1.218 1.00 97.81 106 GLU A O 1
ATOM 872 N N . ILE A 1 107 ? -17.219 5.220 -0.103 1.00 97.12 107 ILE A N 1
ATOM 873 C CA . ILE A 1 107 ? -16.138 5.445 0.859 1.00 97.12 107 ILE A CA 1
ATOM 874 C C . ILE A 1 107 ? -15.967 6.945 1.102 1.00 97.12 107 ILE A C 1
ATOM 876 O O . ILE A 1 107 ? -16.127 7.765 0.202 1.00 97.12 107 ILE A O 1
ATOM 880 N N . GLN A 1 108 ? -15.663 7.317 2.347 1.00 98.00 108 GLN A N 1
ATOM 881 C CA . GLN A 1 108 ? -15.313 8.691 2.703 1.00 98.00 108 GLN A CA 1
ATOM 882 C C . GLN A 1 108 ? -13.927 9.029 2.144 1.00 98.00 108 GLN A C 1
ATOM 884 O O . GLN A 1 108 ? -12.919 8.580 2.691 1.00 98.00 108 GLN A O 1
ATOM 889 N N . LEU A 1 109 ? -13.875 9.816 1.072 1.00 98.38 109 LEU A N 1
ATOM 890 C CA . LEU A 1 109 ? -12.647 10.307 0.452 1.00 98.38 109 LEU A CA 1
ATOM 891 C C . LEU A 1 109 ? -12.404 11.766 0.839 1.00 98.38 109 LEU A C 1
ATOM 893 O O . LEU A 1 109 ? -13.286 12.618 0.723 1.00 98.38 109 LEU A O 1
ATOM 897 N N . TYR A 1 110 ? -11.190 12.065 1.284 1.00 98.19 110 TYR A N 1
ATOM 898 C CA . TYR A 1 110 ? -10.724 13.409 1.588 1.00 98.19 110 TYR A CA 1
ATOM 899 C C . TYR A 1 110 ? -9.575 13.770 0.644 1.00 98.19 110 TYR A C 1
ATOM 901 O O . TYR A 1 110 ? -8.402 13.578 0.958 1.00 98.19 110 TYR A O 1
ATOM 909 N N . SER A 1 111 ? -9.943 14.228 -0.555 1.00 97.19 111 SER A N 1
ATOM 910 C CA . SER A 1 111 ? -9.003 14.545 -1.635 1.00 97.19 111 SER A CA 1
ATOM 911 C C . SER A 1 111 ? -8.066 15.702 -1.270 1.00 97.19 111 SER A C 1
ATOM 913 O O . SER A 1 111 ? -8.355 16.508 -0.377 1.00 97.19 111 SER A O 1
ATOM 915 N N . ALA A 1 112 ? -6.950 15.824 -1.989 1.00 94.88 112 ALA A N 1
ATOM 916 C CA . ALA A 1 112 ? -6.035 16.954 -1.833 1.00 94.88 112 ALA A CA 1
ATOM 917 C C . ALA A 1 112 ? -6.734 18.294 -2.136 1.00 94.88 112 ALA A C 1
ATOM 919 O O . ALA A 1 112 ? -6.531 19.280 -1.431 1.00 94.88 112 ALA A O 1
ATOM 920 N N . ASN A 1 113 ? -7.632 18.318 -3.127 1.00 93.88 113 ASN A N 1
ATOM 921 C CA . ASN A 1 113 ? -8.416 19.508 -3.466 1.00 93.88 113 ASN A CA 1
ATOM 922 C C . ASN A 1 113 ? -9.355 19.923 -2.326 1.00 93.88 113 ASN A C 1
ATOM 924 O O . ASN A 1 113 ? -9.396 21.101 -1.973 1.00 93.88 113 ASN A O 1
ATOM 928 N N . ASN A 1 114 ? -10.062 18.972 -1.706 1.00 95.88 114 ASN A N 1
ATOM 929 C CA . ASN A 1 114 ? -10.944 19.278 -0.579 1.00 95.88 114 ASN A CA 1
ATOM 930 C C . ASN A 1 114 ? -10.139 19.821 0.610 1.00 95.88 114 ASN A C 1
ATOM 932 O O . ASN A 1 114 ? -10.576 20.771 1.252 1.00 95.88 114 ASN A O 1
ATOM 936 N N . GLN A 1 115 ? -8.943 19.275 0.865 1.00 96.06 115 GLN A N 1
ATOM 937 C CA . GLN A 1 115 ? -8.031 19.777 1.900 1.00 96.06 115 GLN A CA 1
ATOM 938 C C . GLN A 1 115 ? -7.616 21.230 1.651 1.00 96.06 115 GLN A C 1
ATOM 940 O O . GLN A 1 115 ? -7.742 22.066 2.546 1.00 96.06 115 GLN A O 1
ATOM 945 N N . VAL A 1 116 ? -7.171 21.547 0.432 1.00 93.81 116 VAL A N 1
ATOM 946 C CA . VAL A 1 116 ? -6.751 22.906 0.050 1.00 93.81 116 VAL A CA 1
ATOM 947 C C . VAL A 1 116 ? -7.915 23.898 0.122 1.00 93.81 116 VAL A C 1
ATOM 949 O O . VAL A 1 116 ? -7.731 25.035 0.557 1.00 93.81 116 VAL A O 1
ATOM 952 N N . ASN A 1 117 ? -9.119 23.466 -0.250 1.00 94.88 117 ASN A N 1
ATOM 953 C CA . ASN A 1 117 ? -10.316 24.306 -0.250 1.00 94.88 117 ASN A CA 1
ATOM 954 C C . ASN A 1 117 ? -10.993 24.416 1.130 1.00 94.88 117 ASN A C 1
ATOM 956 O O . ASN A 1 117 ? -11.953 25.171 1.278 1.00 94.88 117 ASN A O 1
ATOM 960 N N . GLY A 1 118 ? -10.519 23.682 2.145 1.00 94.12 118 GLY A N 1
ATOM 961 C CA . GLY A 1 118 ? -11.147 23.633 3.470 1.00 94.12 118 GLY A CA 1
ATOM 962 C C . GLY A 1 118 ? -12.508 22.923 3.488 1.00 94.12 118 GLY A C 1
ATOM 963 O O . GLY A 1 118 ? -13.326 23.161 4.378 1.00 94.12 118 GLY A O 1
ATOM 964 N N . GLU A 1 119 ? -12.768 22.070 2.501 1.00 96.06 119 GLU A N 1
ATOM 965 C CA . GLU A 1 119 ? -13.978 21.260 2.401 1.00 96.06 119 GLU A CA 1
ATOM 966 C C . GLU A 1 119 ? -13.860 19.986 3.249 1.00 96.06 119 GLU A C 1
ATOM 968 O O . GLU A 1 119 ? -12.780 19.569 3.652 1.00 96.06 119 GLU A O 1
ATOM 973 N N . SER A 1 120 ? -14.987 19.343 3.553 1.00 96.12 120 SER A N 1
ATOM 974 C CA . SER A 1 120 ? -14.977 18.073 4.291 1.00 96.12 120 SER A CA 1
ATOM 975 C C . SER A 1 120 ? -14.710 16.874 3.374 1.00 96.12 120 SER A C 1
ATOM 977 O O . SER A 1 120 ? -14.817 16.959 2.148 1.00 96.12 120 SER A O 1
ATOM 979 N N . ALA A 1 121 ? -14.396 15.728 3.984 1.00 96.69 121 ALA A N 1
ATOM 980 C CA . ALA A 1 121 ? -14.421 14.446 3.286 1.00 96.69 121 ALA A CA 1
ATOM 981 C C . ALA A 1 121 ? -15.821 14.191 2.702 1.00 96.69 121 ALA A C 1
ATOM 983 O O . ALA A 1 121 ? -16.830 14.573 3.304 1.00 96.69 121 ALA A O 1
ATOM 984 N N . GLN A 1 122 ? -15.871 13.565 1.531 1.00 96.94 122 GLN A N 1
ATOM 985 C CA . GLN A 1 122 ? -17.107 13.277 0.815 1.00 96.94 122 GLN A CA 1
ATOM 986 C C . GLN A 1 122 ? -17.291 11.772 0.677 1.00 96.94 122 GLN A C 1
ATOM 988 O O . GLN A 1 122 ? -16.333 11.035 0.458 1.00 96.94 122 GLN A O 1
ATOM 993 N N . LEU A 1 123 ? -18.537 11.318 0.792 1.00 97.69 123 LEU A N 1
ATOM 994 C CA . LEU A 1 123 ? -18.888 9.942 0.472 1.00 97.69 123 LEU A CA 1
ATOM 995 C C . LEU A 1 123 ? -18.931 9.804 -1.052 1.00 97.69 123 LEU A C 1
ATOM 997 O O . LEU A 1 123 ? -19.763 10.438 -1.698 1.00 97.69 123 LEU A O 1
ATOM 1001 N N . VAL A 1 124 ? -18.025 9.007 -1.611 1.00 97.75 124 VAL A N 1
ATOM 1002 C CA . VAL A 1 124 ? -17.868 8.834 -3.058 1.00 97.75 124 VAL A CA 1
ATOM 1003 C C . VAL A 1 124 ? -17.827 7.346 -3.380 1.00 97.75 124 VAL A C 1
ATOM 1005 O O . VAL A 1 124 ? -17.195 6.564 -2.669 1.00 97.75 124 VAL A O 1
ATOM 1008 N N . ARG A 1 125 ? -18.507 6.950 -4.455 1.00 98.44 125 ARG A N 1
ATOM 1009 C CA . ARG A 1 125 ? -18.434 5.596 -5.006 1.00 98.44 125 ARG A CA 1
ATOM 1010 C C . ARG A 1 125 ? -17.096 5.396 -5.721 1.00 98.44 125 ARG A C 1
ATOM 1012 O O . ARG A 1 125 ? -16.693 6.262 -6.497 1.00 98.44 125 ARG A O 1
ATOM 1019 N N . LEU A 1 126 ? -16.408 4.278 -5.483 1.00 98.12 126 LEU A N 1
ATOM 1020 C CA . LEU A 1 126 ? -15.057 4.059 -6.024 1.00 98.12 126 LEU A CA 1
ATOM 1021 C C . LEU A 1 126 ? -14.984 4.144 -7.559 1.00 98.12 126 LEU A C 1
ATOM 1023 O O . LEU A 1 126 ? -14.058 4.763 -8.076 1.00 98.12 126 LEU A O 1
ATOM 1027 N N . ASP A 1 127 ? -15.967 3.602 -8.283 1.00 98.25 127 ASP A N 1
ATOM 1028 C CA . ASP A 1 127 ? -16.077 3.738 -9.748 1.00 98.25 127 ASP A CA 1
ATOM 1029 C C . ASP A 1 127 ? -16.102 5.210 -10.190 1.00 98.25 127 ASP A C 1
ATOM 1031 O O . ASP A 1 127 ? -15.375 5.614 -11.097 1.00 98.25 127 ASP A O 1
ATOM 1035 N N . ASP A 1 128 ? -16.885 6.044 -9.502 1.00 98.38 128 ASP A N 1
ATOM 1036 C CA . ASP A 1 128 ? -16.989 7.467 -9.828 1.00 98.38 128 ASP A CA 1
ATOM 1037 C C . ASP A 1 128 ? -15.687 8.209 -9.499 1.00 98.38 128 ASP A C 1
ATOM 1039 O O . ASP A 1 128 ? -15.281 9.101 -10.247 1.00 98.38 128 ASP A O 1
ATOM 1043 N N . ALA A 1 129 ? -14.992 7.818 -8.425 1.00 97.88 129 ALA A N 1
ATOM 1044 C CA . ALA A 1 129 ? -13.703 8.394 -8.046 1.00 97.88 129 ALA A CA 1
ATOM 1045 C C . ALA A 1 129 ? -12.603 8.101 -9.082 1.00 97.88 129 ALA A C 1
ATOM 1047 O O . ALA A 1 129 ? -11.794 8.984 -9.368 1.00 97.88 129 ALA A O 1
ATOM 1048 N N . VAL A 1 130 ? -12.597 6.905 -9.680 1.00 97.56 130 VAL A N 1
ATOM 1049 C CA . VAL A 1 130 ? -11.666 6.555 -10.767 1.00 97.56 130 VAL A CA 1
ATOM 1050 C C . VAL A 1 130 ? -12.046 7.287 -12.057 1.00 97.56 130 VAL A C 1
ATOM 1052 O O . VAL A 1 130 ? -11.205 7.944 -12.665 1.00 97.56 130 VAL A O 1
ATOM 1055 N N . ARG A 1 131 ? -13.326 7.273 -12.458 1.00 97.25 131 ARG A N 1
ATOM 1056 C CA . ARG A 1 131 ? -13.792 7.951 -13.689 1.00 97.25 131 ARG A CA 1
ATOM 1057 C C . ARG A 1 131 ? -13.588 9.464 -13.677 1.00 97.25 131 ARG A C 1
ATOM 1059 O O . ARG A 1 131 ? -13.380 10.060 -14.731 1.00 97.25 131 ARG A O 1
ATOM 1066 N N . SER A 1 132 ? -13.677 10.085 -12.503 1.00 96.19 132 SER A N 1
ATOM 1067 C CA . SER A 1 132 ? -13.416 11.517 -12.305 1.00 96.19 132 SER A CA 1
ATOM 1068 C C . SER A 1 132 ? -11.942 11.840 -12.037 1.00 96.19 132 SER A C 1
ATOM 1070 O O . SER A 1 132 ? -11.613 13.008 -11.834 1.00 96.19 132 SER A O 1
ATOM 1072 N N . ASN A 1 133 ? -11.059 10.833 -12.070 1.00 95.06 133 ASN A N 1
ATOM 1073 C CA . ASN A 1 133 ? -9.623 10.961 -11.826 1.00 95.06 133 ASN A CA 1
ATOM 1074 C C . ASN A 1 133 ? -9.289 11.569 -10.448 1.00 95.06 133 ASN A C 1
ATOM 1076 O O . ASN A 1 133 ? -8.276 12.249 -10.284 1.00 95.06 133 ASN A O 1
ATOM 1080 N N . VAL A 1 134 ? -10.159 11.349 -9.456 1.00 95.75 134 VAL A N 1
ATOM 1081 C CA . VAL A 1 134 ? -9.868 11.650 -8.046 1.00 95.75 134 VAL A CA 1
ATOM 1082 C C . VAL A 1 134 ? -8.880 10.620 -7.506 1.00 95.75 134 VAL A C 1
ATOM 1084 O O . VAL A 1 134 ? -7.903 11.001 -6.870 1.00 95.75 134 VAL A O 1
ATOM 1087 N N . ILE A 1 135 ? -9.118 9.337 -7.795 1.00 96.94 135 ILE A N 1
ATOM 1088 C CA . ILE A 1 135 ? -8.155 8.251 -7.584 1.00 96.94 135 ILE A CA 1
ATOM 1089 C C . ILE A 1 135 ? -7.534 7.926 -8.943 1.00 96.94 135 ILE A C 1
ATOM 1091 O O . ILE A 1 135 ? -8.259 7.726 -9.915 1.00 96.94 135 ILE A O 1
ATOM 1095 N N . ASN A 1 136 ? -6.203 7.875 -9.007 1.00 95.38 136 ASN A N 1
ATOM 1096 C CA . ASN A 1 136 ? -5.450 7.845 -10.266 1.00 95.38 136 ASN A CA 1
ATOM 1097 C C . ASN A 1 136 ? -5.760 6.625 -11.165 1.00 95.38 136 ASN A C 1
ATOM 1099 O O . ASN A 1 136 ? -5.842 6.752 -12.384 1.00 95.38 136 ASN A O 1
ATOM 1103 N N . ASN A 1 137 ? -5.936 5.432 -10.590 1.00 96.44 137 ASN A N 1
ATOM 1104 C CA . ASN A 1 137 ? -6.132 4.202 -11.363 1.00 96.44 137 ASN A CA 1
ATOM 1105 C C . ASN A 1 137 ? -6.950 3.136 -10.617 1.00 96.44 137 ASN A C 1
ATOM 1107 O O . ASN A 1 137 ? -7.158 3.220 -9.403 1.00 96.44 137 ASN A O 1
ATOM 1111 N N . GLU A 1 138 ? -7.409 2.119 -11.355 1.00 97.75 138 GLU A N 1
ATOM 1112 C CA . GLU A 1 138 ? -8.232 1.031 -10.815 1.00 97.75 138 GLU A CA 1
ATOM 1113 C C . GLU A 1 138 ? -7.480 0.168 -9.804 1.00 97.75 138 GLU A C 1
ATOM 1115 O O . GLU A 1 138 ? -8.084 -0.263 -8.828 1.00 97.75 138 GLU A O 1
ATOM 1120 N N . THR A 1 139 ? -6.181 -0.081 -9.994 1.00 97.62 139 THR A N 1
ATOM 1121 C CA . THR A 1 139 ? -5.387 -0.876 -9.044 1.00 97.62 139 THR A CA 1
ATOM 1122 C C . THR A 1 139 ? -5.301 -0.198 -7.683 1.00 97.62 139 THR A C 1
ATOM 1124 O O . THR A 1 139 ? -5.538 -0.837 -6.656 1.00 97.62 139 THR A O 1
ATOM 1127 N N . LEU A 1 140 ? -5.048 1.110 -7.654 1.00 97.56 140 LEU A N 1
ATOM 1128 C CA . LEU A 1 140 ? -5.040 1.889 -6.420 1.00 97.56 140 LEU A CA 1
ATOM 1129 C C . LEU A 1 140 ? -6.426 1.895 -5.756 1.00 97.56 140 LEU A C 1
ATOM 1131 O O . LEU A 1 140 ? -6.553 1.610 -4.563 1.00 97.56 140 LEU A O 1
ATOM 1135 N N . ALA A 1 141 ? -7.484 2.134 -6.538 1.00 98.25 141 ALA A N 1
ATOM 1136 C CA . ALA A 1 141 ? -8.860 2.105 -6.047 1.00 98.25 141 ALA A CA 1
ATOM 1137 C C . ALA A 1 141 ? -9.283 0.712 -5.545 1.00 98.25 141 ALA A C 1
ATOM 1139 O O . ALA A 1 141 ? -9.992 0.600 -4.541 1.00 98.25 141 ALA A O 1
ATOM 1140 N N . TYR A 1 142 ? -8.811 -0.354 -6.196 1.00 98.62 142 TYR A N 1
ATOM 1141 C CA . TYR A 1 142 ? -9.040 -1.729 -5.780 1.00 98.62 142 TYR A CA 1
ATOM 1142 C C . TYR A 1 142 ? -8.500 -1.969 -4.372 1.00 98.62 142 TYR A C 1
ATOM 1144 O O . TYR A 1 142 ? -9.235 -2.430 -3.494 1.00 98.62 142 TYR A O 1
ATOM 1152 N N . PHE A 1 143 ? -7.240 -1.601 -4.127 1.00 98.50 143 PHE A N 1
ATOM 1153 C CA . PHE A 1 143 ? -6.639 -1.754 -2.807 1.00 98.50 143 PHE A CA 1
ATOM 1154 C C . PHE A 1 143 ? -7.303 -0.868 -1.754 1.00 98.50 143 PHE A C 1
ATOM 1156 O O . PHE A 1 143 ? -7.566 -1.370 -0.663 1.00 98.50 143 PHE A O 1
ATOM 1163 N N . ILE A 1 144 ? -7.686 0.373 -2.075 1.00 98.56 144 ILE A N 1
ATOM 1164 C CA . ILE A 1 144 ? -8.494 1.225 -1.180 1.00 98.56 144 ILE A CA 1
ATOM 1165 C C . ILE A 1 144 ? -9.790 0.508 -0.767 1.00 98.56 144 ILE A C 1
ATOM 1167 O O . ILE A 1 144 ? -10.097 0.398 0.425 1.00 98.56 144 ILE A O 1
ATOM 1171 N N . GLY A 1 145 ? -10.523 -0.061 -1.728 1.00 98.56 145 GLY A N 1
ATOM 1172 C CA . GLY A 1 145 ? -11.737 -0.834 -1.461 1.00 98.56 145 GLY A CA 1
ATOM 1173 C C . GLY A 1 145 ? -11.479 -2.063 -0.588 1.00 98.56 145 GLY A C 1
ATOM 1174 O O . GLY A 1 145 ? -12.200 -2.321 0.379 1.00 98.56 145 GLY A O 1
ATOM 1175 N N . ARG A 1 146 ? -10.405 -2.810 -0.863 1.00 98.62 146 ARG A N 1
ATOM 1176 C CA . ARG A 1 146 ? -10.024 -3.985 -0.065 1.00 98.62 146 ARG A CA 1
ATOM 1177 C C . ARG A 1 146 ? -9.570 -3.621 1.345 1.00 98.62 146 ARG A C 1
ATOM 1179 O O . ARG A 1 146 ? -9.940 -4.341 2.273 1.00 98.62 146 ARG A O 1
ATOM 1186 N N . ILE A 1 147 ? -8.849 -2.517 1.525 1.00 98.56 147 ILE A N 1
ATOM 1187 C CA . ILE A 1 147 ? -8.489 -1.960 2.834 1.00 98.56 147 ILE A CA 1
ATOM 1188 C C . ILE A 1 147 ? -9.761 -1.610 3.611 1.00 98.56 147 ILE A C 1
ATOM 1190 O O . ILE A 1 147 ? -9.927 -2.064 4.742 1.00 98.56 147 ILE A O 1
ATOM 1194 N N . TYR A 1 148 ? -10.706 -0.894 2.996 1.00 98.69 148 TYR A N 1
ATOM 1195 C CA . TYR A 1 148 ? -11.984 -0.555 3.626 1.00 98.69 148 TYR A CA 1
ATOM 1196 C C . TYR A 1 148 ? -12.754 -1.801 4.094 1.00 98.69 148 TYR A C 1
ATOM 1198 O O . TYR A 1 148 ? -13.217 -1.875 5.239 1.00 98.69 148 TYR A O 1
ATOM 1206 N N . LEU A 1 149 ? -12.848 -2.822 3.237 1.00 98.62 149 LEU A N 1
ATOM 1207 C CA . LEU A 1 149 ? -13.497 -4.088 3.582 1.00 98.62 149 LEU A CA 1
ATOM 1208 C C . LEU A 1 149 ? -12.780 -4.813 4.726 1.00 98.62 149 LEU A C 1
ATOM 1210 O O . LEU A 1 149 ? -13.441 -5.356 5.608 1.00 98.62 149 LEU A O 1
ATOM 1214 N N . PHE A 1 150 ? -11.446 -4.801 4.760 1.00 98.50 150 PHE A N 1
ATOM 1215 C CA . PHE A 1 150 ? -10.684 -5.394 5.859 1.00 98.50 150 PHE A CA 1
ATOM 1216 C C . PHE A 1 150 ? -10.957 -4.676 7.189 1.00 98.50 150 PHE A C 1
ATOM 1218 O O . PHE A 1 150 ? -11.293 -5.327 8.179 1.00 98.50 150 PHE A O 1
ATOM 1225 N N . PHE A 1 151 ? -10.880 -3.343 7.206 1.00 98.38 151 PHE A N 1
ATOM 1226 C CA . PHE A 1 151 ? -11.079 -2.528 8.409 1.00 98.38 151 PHE A CA 1
ATOM 1227 C C . PHE A 1 151 ? -12.487 -2.714 8.988 1.00 98.38 151 PHE A C 1
ATOM 1229 O O . PHE A 1 151 ? -12.660 -2.942 10.189 1.00 98.38 151 PHE A O 1
ATOM 1236 N N . THR A 1 152 ? -13.506 -2.696 8.131 1.00 97.94 152 THR A N 1
ATOM 1237 C CA . THR A 1 152 ? -14.890 -2.949 8.557 1.00 97.94 152 THR A CA 1
ATOM 1238 C C . THR A 1 152 ? -15.087 -4.391 9.033 1.00 97.94 152 THR A C 1
ATOM 1240 O O . THR A 1 152 ? -15.779 -4.621 10.027 1.00 97.94 152 THR A O 1
ATOM 1243 N N . LYS A 1 153 ? -14.427 -5.373 8.401 1.00 98.00 153 LYS A N 1
ATOM 1244 C CA . LYS A 1 153 ? -14.496 -6.791 8.788 1.00 98.00 153 LYS A CA 1
ATOM 1245 C C . LYS A 1 153 ? -13.939 -7.066 10.183 1.00 98.00 153 LYS A C 1
ATOM 1247 O O . LYS A 1 153 ? -14.496 -7.908 10.889 1.00 98.00 153 LYS A O 1
ATOM 1252 N N . ILE A 1 154 ? -12.867 -6.382 10.583 1.00 97.44 154 ILE A N 1
ATOM 1253 C CA . ILE A 1 154 ? -12.264 -6.530 11.920 1.00 97.44 154 ILE A CA 1
ATOM 1254 C C . ILE A 1 154 ? -12.984 -5.713 13.004 1.00 97.44 154 ILE A C 1
ATOM 1256 O O . ILE A 1 154 ? -12.641 -5.832 14.177 1.00 97.44 154 ILE A O 1
ATOM 1260 N N . GLY A 1 155 ? -14.017 -4.945 12.637 1.00 96.88 155 GLY A N 1
ATOM 1261 C CA . GLY A 1 155 ? -14.913 -4.269 13.575 1.00 96.88 155 GLY A CA 1
ATOM 1262 C C . GLY A 1 155 ? -14.679 -2.768 13.735 1.00 96.88 155 GLY A C 1
ATOM 1263 O O . GLY A 1 155 ? -15.192 -2.189 14.691 1.00 96.88 155 GLY A O 1
ATOM 1264 N N . ILE A 1 156 ? -13.934 -2.118 12.838 1.00 97.81 156 ILE A N 1
ATOM 1265 C CA . ILE A 1 156 ? -13.803 -0.656 12.841 1.00 97.81 156 ILE A CA 1
ATOM 1266 C C . ILE A 1 156 ? -15.091 -0.042 12.271 1.00 97.81 156 ILE A C 1
ATOM 1268 O O . ILE A 1 156 ? -15.544 -0.407 11.187 1.00 97.81 156 ILE A O 1
ATOM 1272 N N . ASP A 1 157 ? -15.696 0.890 13.015 1.00 96.50 157 ASP A N 1
ATOM 1273 C CA . ASP A 1 157 ? -16.895 1.621 12.581 1.00 96.50 157 ASP A CA 1
ATOM 1274 C C . ASP A 1 157 ? -16.681 2.355 11.246 1.00 96.50 157 ASP A C 1
ATOM 1276 O O . ASP A 1 157 ? -15.856 3.264 11.146 1.00 96.50 1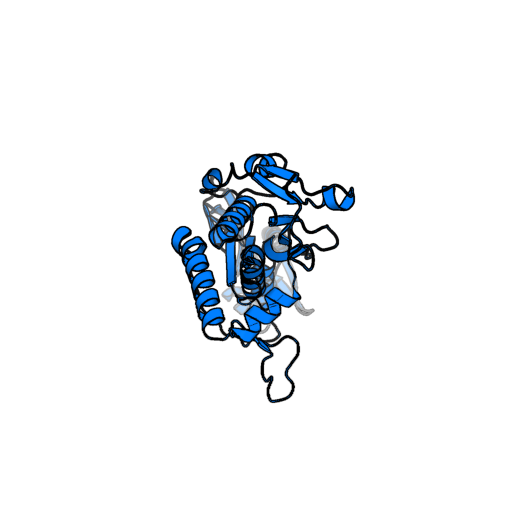57 ASP A O 1
ATOM 1280 N N . LYS A 1 158 ? -17.490 2.004 10.240 1.00 96.19 158 LYS A N 1
ATOM 1281 C CA . LYS A 1 158 ? -17.476 2.597 8.896 1.00 96.19 158 LYS A CA 1
ATOM 1282 C C . LYS A 1 158 ? -17.655 4.116 8.874 1.00 96.19 158 LYS A C 1
ATOM 1284 O O . LYS A 1 158 ? -17.152 4.764 7.967 1.00 96.19 158 LYS A O 1
ATOM 1289 N N . ASN A 1 159 ? -18.352 4.692 9.858 1.00 95.31 159 ASN A N 1
ATOM 1290 C CA . ASN A 1 159 ? -18.569 6.142 9.939 1.00 95.31 159 ASN A CA 1
ATOM 1291 C C . ASN A 1 159 ? -17.339 6.891 10.478 1.00 95.31 159 ASN A C 1
ATOM 1293 O O . ASN A 1 159 ? -17.318 8.119 10.518 1.00 95.31 159 ASN A O 1
ATOM 1297 N N . ARG A 1 160 ? -16.331 6.144 10.935 1.00 96.25 160 ARG A N 1
ATOM 1298 C CA . ARG A 1 160 ? -15.086 6.641 11.520 1.00 96.25 160 ARG A CA 1
ATOM 1299 C C . ARG A 1 160 ? -13.872 6.205 10.708 1.00 96.25 160 ARG A C 1
ATOM 1301 O O . ARG A 1 160 ? -12.774 6.216 11.246 1.00 96.25 160 ARG A O 1
ATOM 1308 N N . ILE A 1 161 ? -14.069 5.828 9.445 1.00 98.19 161 ILE A N 1
ATOM 1309 C CA . ILE A 1 161 ? -13.012 5.535 8.474 1.00 98.19 161 ILE A CA 1
ATOM 1310 C C . ILE A 1 161 ? -13.100 6.590 7.375 1.00 98.19 161 ILE A C 1
ATOM 1312 O O . ILE A 1 161 ? -14.192 6.868 6.879 1.00 98.19 161 ILE A O 1
ATOM 1316 N N . ARG A 1 162 ? -11.960 7.153 6.979 1.00 98.25 162 ARG A N 1
ATOM 1317 C CA . ARG A 1 162 ? -11.824 7.939 5.749 1.00 98.25 162 ARG A CA 1
ATOM 1318 C C . ARG A 1 162 ? -10.500 7.622 5.073 1.00 98.25 162 ARG A C 1
ATOM 1320 O O . ARG A 1 162 ? -9.573 7.170 5.734 1.00 98.25 162 ARG A O 1
ATOM 1327 N N . PHE A 1 163 ? -10.409 7.901 3.783 1.00 98.56 163 PHE A N 1
ATOM 1328 C CA . PHE A 1 163 ? -9.156 7.863 3.045 1.00 98.56 163 PHE A CA 1
ATOM 1329 C C . PHE A 1 163 ? -8.747 9.291 2.717 1.00 98.56 163 PHE A C 1
ATOM 1331 O O . PHE A 1 163 ? -9.515 10.011 2.078 1.00 98.56 163 PHE A O 1
ATOM 1338 N N . ARG A 1 164 ? -7.579 9.722 3.185 1.00 98.25 164 ARG A N 1
ATOM 1339 C CA . ARG A 1 164 ? -7.053 11.071 2.964 1.00 98.25 164 ARG A CA 1
ATOM 1340 C C . ARG A 1 164 ? -5.940 11.020 1.932 1.00 98.25 164 ARG A C 1
ATOM 1342 O O . ARG A 1 164 ? -4.966 10.303 2.117 1.00 98.25 164 ARG A O 1
ATOM 1349 N N . GLN A 1 165 ? -6.075 11.795 0.866 1.00 97.75 165 GLN A N 1
ATOM 1350 C CA . GLN A 1 165 ? -5.039 11.893 -0.153 1.00 97.75 165 GLN A CA 1
ATOM 1351 C C . GLN A 1 165 ? -3.881 12.756 0.349 1.00 97.75 165 GLN A C 1
ATOM 1353 O O . GLN A 1 165 ? -4.113 13.790 0.979 1.00 97.75 165 GLN A O 1
ATOM 1358 N N . HIS A 1 166 ? -2.644 12.384 0.042 1.00 95.25 166 HIS A N 1
ATOM 1359 C CA . HIS A 1 166 ? -1.493 13.250 0.300 1.00 95.25 166 HIS A CA 1
ATOM 1360 C C . HIS A 1 166 ? -1.562 14.505 -0.569 1.00 95.25 166 HIS A C 1
ATOM 1362 O O . HIS A 1 166 ? -1.876 14.451 -1.760 1.00 95.25 166 HIS A O 1
ATOM 1368 N N . MET A 1 167 ? -1.254 15.655 0.027 1.00 91.56 167 MET A N 1
ATOM 1369 C CA . MET A 1 167 ? -1.100 16.903 -0.721 1.00 91.56 167 MET A CA 1
ATOM 1370 C C . MET A 1 167 ? 0.257 16.944 -1.438 1.00 91.56 167 MET A C 1
ATOM 1372 O O . MET A 1 167 ? 1.179 16.201 -1.112 1.00 91.56 167 MET A O 1
ATOM 1376 N N . SER A 1 168 ? 0.423 17.856 -2.398 1.00 85.25 168 SER A N 1
ATOM 1377 C CA . SER A 1 168 ? 1.658 17.968 -3.193 1.00 85.25 168 SER A CA 1
ATOM 1378 C C . SER A 1 168 ? 2.922 18.258 -2.373 1.00 85.25 168 SER A C 1
ATOM 1380 O O . SER A 1 168 ? 4.020 17.939 -2.815 1.00 85.25 168 SER A O 1
ATOM 1382 N N . ASN A 1 169 ? 2.783 18.860 -1.191 1.00 82.50 169 ASN A N 1
ATOM 1383 C CA . ASN A 1 169 ? 3.872 19.128 -0.248 1.00 82.50 169 ASN A CA 1
ATOM 1384 C C . ASN A 1 169 ? 4.160 17.965 0.720 1.00 82.50 169 ASN A C 1
ATOM 1386 O O . ASN A 1 169 ? 5.158 18.024 1.434 1.00 82.50 169 ASN A O 1
ATOM 1390 N N . GLU A 1 170 ? 3.285 16.961 0.778 1.00 78.50 170 GLU A N 1
ATOM 1391 C CA . GLU A 1 170 ? 3.418 15.757 1.612 1.00 78.50 170 GLU A CA 1
ATOM 1392 C C . GLU A 1 170 ? 3.820 14.534 0.781 1.00 78.50 170 GLU A C 1
ATOM 1394 O O . GLU A 1 170 ? 4.480 13.634 1.292 1.00 78.50 170 GLU A O 1
ATOM 1399 N N . MET A 1 171 ? 3.448 14.524 -0.503 1.00 79.06 171 MET A N 1
ATOM 1400 C CA . MET A 1 171 ? 3.749 13.449 -1.437 1.00 79.06 171 MET A CA 1
ATOM 1401 C C . MET A 1 171 ? 5.258 13.204 -1.503 1.00 79.06 171 MET A C 1
ATOM 1403 O O . MET A 1 171 ? 6.042 14.117 -1.783 1.00 79.06 171 MET A O 1
ATOM 1407 N N . ALA A 1 172 ? 5.668 11.953 -1.295 1.00 73.75 172 ALA A N 1
ATOM 1408 C CA . ALA A 1 172 ? 7.044 11.555 -1.547 1.00 73.75 172 ALA A CA 1
ATOM 1409 C C . ALA A 1 172 ? 7.411 11.878 -3.004 1.00 73.75 172 ALA A C 1
ATOM 1411 O O . ALA A 1 172 ? 6.602 11.688 -3.910 1.00 73.75 172 ALA A O 1
ATOM 1412 N N . HIS A 1 173 ? 8.642 12.332 -3.261 1.00 70.00 173 HIS A N 1
ATOM 1413 C CA . HIS A 1 173 ? 9.076 12.808 -4.588 1.00 70.00 173 HIS A CA 1
ATOM 1414 C C . HIS A 1 173 ? 8.970 11.765 -5.712 1.00 70.00 173 HIS A C 1
ATOM 1416 O O . HIS A 1 173 ? 9.139 12.103 -6.881 1.00 70.00 173 HIS A O 1
ATOM 1422 N N . TYR A 1 174 ? 8.734 10.505 -5.357 1.00 66.62 174 TYR A N 1
ATOM 1423 C CA . TYR A 1 174 ? 8.586 9.368 -6.256 1.00 66.62 174 TYR A CA 1
ATOM 1424 C C . TYR A 1 174 ? 7.160 8.812 -6.365 1.00 66.62 174 TYR A C 1
ATOM 1426 O O . TYR A 1 174 ? 6.910 7.974 -7.236 1.00 66.62 174 TYR A O 1
ATOM 1434 N N . ALA A 1 175 ? 6.244 9.233 -5.491 1.00 78.00 175 ALA A N 1
ATOM 1435 C CA . ALA A 1 175 ? 4.873 8.748 -5.483 1.00 78.00 175 ALA A CA 1
ATOM 1436 C C . ALA A 1 175 ? 4.015 9.547 -6.475 1.00 78.00 175 ALA A C 1
ATOM 1438 O O . ALA A 1 175 ? 4.124 10.768 -6.581 1.00 78.00 175 ALA A O 1
ATOM 1439 N N . SER A 1 176 ? 3.175 8.842 -7.228 1.00 84.06 176 SER A N 1
ATOM 1440 C CA . SER A 1 176 ? 2.261 9.438 -8.208 1.00 84.06 176 SER A CA 1
ATOM 1441 C C . SER A 1 176 ? 0.867 9.709 -7.640 1.00 84.06 176 SER A C 1
ATOM 1443 O O . SER A 1 176 ? 0.184 10.614 -8.113 1.00 84.06 176 SER A O 1
ATOM 1445 N N . ASP A 1 177 ? 0.456 8.952 -6.625 1.00 92.19 177 ASP A N 1
ATOM 1446 C CA . ASP A 1 177 ? -0.738 9.178 -5.810 1.00 92.19 177 ASP A CA 1
ATOM 1447 C C . ASP A 1 177 ? -0.563 8.423 -4.481 1.00 92.19 177 ASP A C 1
ATOM 1449 O O . ASP A 1 177 ? 0.131 7.406 -4.437 1.00 92.19 177 ASP A O 1
ATOM 1453 N N . CYS A 1 178 ? -1.154 8.907 -3.391 1.00 95.56 178 CYS A N 1
ATOM 1454 C CA . CYS A 1 178 ? -1.052 8.267 -2.080 1.00 95.56 178 CYS A CA 1
ATOM 1455 C C . CYS A 1 178 ? -2.275 8.588 -1.225 1.00 95.56 178 CYS A C 1
ATOM 1457 O O . CYS A 1 178 ? -2.667 9.752 -1.109 1.00 95.56 178 CYS A O 1
ATOM 1459 N N . TRP A 1 179 ? -2.860 7.553 -0.624 1.00 97.94 179 TRP A N 1
ATOM 1460 C CA . TRP A 1 179 ? -4.052 7.649 0.210 1.00 97.94 179 TRP A CA 1
ATOM 1461 C C . TRP A 1 179 ? -3.839 6.976 1.564 1.00 97.94 179 TRP A C 1
ATOM 1463 O O . TRP A 1 179 ? -3.708 5.756 1.644 1.00 97.94 179 TRP A O 1
ATOM 1473 N N . ASP A 1 180 ? -3.898 7.757 2.637 1.00 97.12 180 ASP A N 1
ATOM 1474 C CA . ASP A 1 180 ? -3.867 7.262 4.012 1.00 97.12 180 ASP A CA 1
ATOM 1475 C C . ASP A 1 180 ? -5.246 6.752 4.418 1.00 97.12 180 ASP A C 1
ATOM 1477 O O . ASP A 1 180 ? -6.236 7.475 4.282 1.00 97.12 180 ASP A O 1
ATOM 1481 N N . VAL A 1 181 ? -5.331 5.549 4.990 1.00 97.88 181 VAL A N 1
ATOM 1482 C CA . VAL A 1 181 ? -6.543 5.113 5.691 1.00 97.88 181 VAL A CA 1
ATOM 1483 C C . VAL A 1 181 ? -6.518 5.670 7.110 1.00 97.88 181 VAL A C 1
ATOM 1485 O O . VAL A 1 181 ? -5.776 5.213 7.979 1.00 97.88 181 VAL A O 1
ATOM 1488 N N . GLU A 1 182 ? -7.357 6.666 7.366 1.00 98.12 182 GLU A N 1
ATOM 1489 C CA . GLU A 1 182 ? -7.465 7.312 8.665 1.00 98.12 182 GLU A CA 1
ATOM 1490 C C . GLU A 1 182 ? -8.692 6.831 9.436 1.00 98.12 182 GLU A C 1
ATOM 1492 O O . GLU A 1 182 ? -9.800 6.725 8.901 1.00 98.12 182 GLU A O 1
ATOM 1497 N N . CYS A 1 183 ? -8.508 6.597 10.733 1.00 97.56 183 CYS A N 1
ATOM 1498 C CA . CYS A 1 183 ? -9.580 6.242 11.648 1.00 97.56 183 CYS A CA 1
ATOM 1499 C C . CYS A 1 183 ? -9.775 7.315 12.722 1.00 97.56 183 CYS A C 1
ATOM 1501 O O . CYS A 1 183 ? -8.811 7.774 13.337 1.00 97.56 183 CYS A O 1
ATOM 1503 N N . LYS A 1 184 ? -11.031 7.703 12.971 1.00 96.38 184 LYS A N 1
ATOM 1504 C CA . LYS A 1 184 ? -11.383 8.692 13.997 1.00 96.38 184 LYS A CA 1
ATOM 1505 C C . LYS A 1 184 ? -11.509 8.028 15.364 1.00 96.38 184 LYS A C 1
ATOM 1507 O O . LYS A 1 184 ? -12.522 7.398 15.653 1.00 96.38 184 LYS A O 1
ATOM 1512 N N . ILE A 1 185 ? -10.519 8.259 16.213 1.00 93.56 185 ILE A N 1
ATOM 1513 C CA . ILE A 1 185 ? -10.486 7.825 17.610 1.00 93.56 185 ILE A CA 1
ATOM 1514 C C . ILE A 1 185 ? -10.561 9.036 18.555 1.00 93.56 185 ILE A C 1
ATOM 1516 O O . ILE A 1 185 ? -10.723 10.180 18.126 1.00 93.56 185 ILE A O 1
ATOM 1520 N N . SER A 1 186 ? -10.418 8.803 19.855 1.00 90.88 186 SER A N 1
ATOM 1521 C CA . SER A 1 186 ? -10.421 9.820 20.912 1.00 90.88 186 SER A CA 1
ATOM 1522 C C . SER A 1 186 ? -9.330 10.892 20.756 1.00 90.88 186 SER A C 1
ATOM 1524 O O . SER A 1 186 ? -9.487 12.008 21.248 1.00 90.88 186 SER A O 1
ATOM 1526 N N . TYR A 1 187 ? -8.254 10.585 20.025 1.00 84.62 187 TYR A N 1
ATOM 1527 C CA . TYR A 1 187 ? -7.177 11.510 19.643 1.00 84.62 187 TYR A CA 1
ATOM 1528 C C . TYR A 1 187 ? -7.471 12.335 18.378 1.00 84.62 187 TYR A C 1
ATOM 1530 O O . TYR A 1 187 ? -6.652 13.162 17.984 1.00 84.62 187 TYR A O 1
ATOM 1538 N N . GLY A 1 188 ? -8.622 12.127 17.738 1.00 93.12 188 GLY A N 1
ATOM 1539 C CA . GLY A 1 188 ? -8.926 12.655 16.413 1.00 93.12 188 GLY A CA 1
ATOM 1540 C C . GLY A 1 188 ? -8.675 11.622 15.317 1.00 93.12 188 GLY A C 1
ATOM 1541 O O . GLY A 1 188 ? -8.731 10.415 15.555 1.00 93.12 188 GLY A O 1
ATOM 1542 N N . TRP A 1 189 ? -8.444 12.099 14.098 1.00 96.06 189 TRP A N 1
ATOM 1543 C CA . TRP A 1 189 ? -8.098 11.241 12.968 1.00 96.06 189 TRP A CA 1
ATOM 1544 C C . TRP A 1 189 ? -6.636 10.819 13.073 1.00 96.06 189 TRP A C 1
ATOM 1546 O O . TRP A 1 189 ? -5.757 11.673 13.161 1.00 96.06 189 TRP A O 1
ATOM 1556 N N . ILE A 1 190 ? -6.394 9.511 13.077 1.00 94.81 190 ILE A N 1
ATOM 1557 C CA . ILE A 1 190 ? -5.050 8.943 12.998 1.00 94.81 190 ILE A CA 1
ATOM 1558 C C . ILE A 1 190 ? -4.932 8.087 11.747 1.00 94.81 190 ILE A C 1
ATOM 1560 O O . ILE A 1 190 ? -5.867 7.376 11.388 1.00 94.81 190 ILE A O 1
ATOM 1564 N N . GLU A 1 191 ? -3.774 8.121 11.113 1.00 94.56 191 GLU A N 1
ATOM 1565 C CA . GLU A 1 191 ? -3.420 7.229 10.014 1.00 94.56 191 GLU A CA 1
ATOM 1566 C C . GLU A 1 191 ? -3.194 5.810 10.563 1.00 94.56 191 GLU A C 1
ATOM 1568 O O . GLU A 1 191 ? -2.447 5.611 11.519 1.00 94.56 191 GLU A O 1
ATOM 1573 N N . CYS A 1 192 ? -3.861 4.808 10.001 1.00 94.06 192 CYS A N 1
ATOM 1574 C CA . CYS A 1 192 ? -3.726 3.399 10.386 1.00 94.06 192 CYS A CA 1
ATOM 1575 C C . CYS A 1 192 ? -2.973 2.565 9.336 1.00 94.06 192 CYS A C 1
ATOM 1577 O O . CYS A 1 192 ? -2.768 1.365 9.538 1.00 94.06 192 CYS A O 1
ATOM 1579 N N . GLY A 1 193 ? -2.573 3.197 8.241 1.00 93.75 193 GLY A N 1
ATOM 1580 C CA . GLY A 1 193 ? -1.903 2.621 7.087 1.00 93.75 193 GLY A CA 1
ATOM 1581 C C . GLY A 1 193 ? -2.051 3.555 5.889 1.00 93.75 193 GLY A C 1
ATOM 1582 O O . GLY A 1 193 ? -2.813 4.526 5.954 1.00 93.75 193 GLY A O 1
ATOM 1583 N N . ALA A 1 194 ? -1.395 3.218 4.789 1.00 94.19 194 ALA A N 1
ATOM 1584 C CA . ALA A 1 194 ? -1.458 3.974 3.548 1.00 94.19 194 ALA A CA 1
ATOM 1585 C C . ALA A 1 194 ? -1.596 3.045 2.339 1.00 94.19 194 ALA A C 1
ATOM 1587 O O . ALA A 1 194 ? -1.410 1.833 2.429 1.00 94.19 194 ALA A O 1
ATOM 1588 N N . CYS A 1 195 ? -1.966 3.619 1.203 1.00 95.81 195 CYS A N 1
ATOM 1589 C CA . CYS A 1 195 ? -1.961 2.968 -0.094 1.00 95.81 195 CYS A CA 1
ATOM 1590 C C . CYS A 1 195 ? -1.307 3.925 -1.090 1.00 95.81 195 CYS A C 1
ATOM 1592 O O . CYS A 1 195 ? -1.923 4.915 -1.494 1.00 95.81 195 CYS A O 1
ATOM 1594 N N . ALA A 1 196 ? -0.056 3.648 -1.449 1.00 93.69 196 ALA A N 1
ATOM 1595 C CA . ALA A 1 196 ? 0.768 4.531 -2.266 1.00 93.69 196 ALA A CA 1
ATOM 1596 C C . ALA A 1 196 ? 1.032 3.941 -3.655 1.00 93.69 196 ALA A C 1
ATOM 1598 O O . ALA A 1 196 ? 1.305 2.756 -3.791 1.00 93.69 196 ALA A O 1
ATOM 1599 N N . ASP A 1 197 ? 1.012 4.769 -4.694 1.00 93.94 197 ASP A N 1
ATOM 1600 C CA . ASP A 1 197 ? 1.543 4.435 -6.015 1.00 93.94 197 ASP A CA 1
ATOM 1601 C C . ASP A 1 197 ? 2.962 4.990 -6.128 1.00 93.94 197 ASP A C 1
ATOM 1603 O O . ASP A 1 197 ? 3.168 6.148 -6.500 1.00 93.94 197 ASP A O 1
ATOM 1607 N N . ARG A 1 198 ? 3.953 4.161 -5.790 1.00 87.81 198 ARG A N 1
ATOM 1608 C CA . ARG A 1 198 ? 5.375 4.534 -5.682 1.00 87.81 198 ARG A CA 1
ATOM 1609 C C . ARG A 1 198 ? 6.093 4.591 -7.027 1.00 87.81 198 ARG A C 1
ATOM 1611 O O . ARG A 1 198 ? 7.311 4.783 -7.078 1.00 87.81 198 ARG A O 1
ATOM 1618 N N . SER A 1 199 ? 5.351 4.437 -8.126 1.00 89.25 199 SER A N 1
ATOM 1619 C CA . SER A 1 199 ? 5.900 4.277 -9.468 1.00 89.25 199 SER A CA 1
ATOM 1620 C C . SER A 1 199 ? 6.993 3.194 -9.489 1.00 89.25 199 SER A C 1
ATOM 1622 O O . SER A 1 199 ? 6.834 2.147 -8.868 1.00 89.25 199 SER A O 1
ATOM 1624 N N . SER A 1 200 ? 8.091 3.409 -10.208 1.00 88.12 200 SER A N 1
ATOM 1625 C CA . SER A 1 200 ? 9.194 2.448 -10.348 1.00 88.12 200 SER A CA 1
ATOM 1626 C C . SER A 1 200 ? 10.429 2.849 -9.534 1.00 88.12 200 SER A C 1
ATOM 1628 O O . SER A 1 200 ? 11.542 2.425 -9.855 1.00 88.12 200 SER A O 1
ATOM 1630 N N . TYR A 1 201 ? 10.288 3.737 -8.547 1.00 85.94 201 TYR A N 1
ATOM 1631 C CA . TYR A 1 201 ? 11.436 4.351 -7.877 1.00 85.94 201 TYR A CA 1
ATOM 1632 C C . TYR A 1 201 ? 12.308 3.342 -7.131 1.00 85.94 201 TYR A C 1
ATOM 1634 O O . TYR A 1 201 ? 13.519 3.331 -7.349 1.00 85.94 201 TYR A O 1
ATOM 1642 N N . ASP A 1 202 ? 11.709 2.461 -6.331 1.00 85.19 202 ASP A N 1
ATOM 1643 C CA . ASP A 1 202 ? 12.441 1.498 -5.499 1.00 85.19 202 ASP A CA 1
ATOM 1644 C C . ASP A 1 202 ? 13.282 0.544 -6.343 1.00 85.19 202 ASP A C 1
ATOM 1646 O O . ASP A 1 202 ? 14.493 0.409 -6.145 1.00 85.19 202 ASP A O 1
ATOM 1650 N N . LEU A 1 203 ? 12.668 -0.036 -7.379 1.00 89.88 203 LEU A N 1
ATOM 1651 C CA . LEU A 1 203 ? 13.368 -0.895 -8.331 1.00 89.88 203 LEU A CA 1
ATOM 1652 C C . LEU A 1 203 ? 14.494 -0.139 -9.043 1.00 89.88 203 LEU A C 1
ATOM 1654 O O . LEU A 1 203 ? 15.596 -0.669 -9.162 1.00 89.88 203 LEU A O 1
ATOM 1658 N N . ASN A 1 204 ? 14.268 1.110 -9.462 1.00 89.50 204 ASN A N 1
ATOM 1659 C CA . ASN A 1 204 ? 15.310 1.926 -10.089 1.00 89.50 204 ASN A CA 1
ATOM 1660 C C . ASN A 1 204 ? 16.491 2.200 -9.147 1.00 89.50 204 ASN A C 1
ATOM 1662 O O . ASN A 1 204 ? 17.644 2.113 -9.581 1.00 89.50 204 ASN A O 1
ATOM 1666 N N . GLN A 1 205 ? 16.239 2.509 -7.870 1.00 88.25 205 GLN A N 1
ATOM 1667 C CA . GLN A 1 205 ? 17.314 2.694 -6.892 1.00 88.25 205 GLN A CA 1
ATOM 1668 C C . GLN A 1 205 ? 18.090 1.389 -6.694 1.00 88.25 205 GLN A C 1
ATOM 1670 O O . GLN A 1 205 ? 19.318 1.383 -6.803 1.00 88.25 205 GLN A O 1
ATOM 1675 N N . HIS A 1 206 ? 17.402 0.263 -6.500 1.00 89.38 206 HIS A N 1
ATOM 1676 C CA . HIS A 1 206 ? 18.069 -1.027 -6.341 1.00 89.38 206 HIS A CA 1
ATOM 1677 C C . HIS A 1 206 ? 18.871 -1.438 -7.579 1.00 89.38 206 HIS A C 1
ATOM 1679 O O . HIS A 1 206 ? 20.011 -1.875 -7.423 1.00 89.38 206 HIS A O 1
ATOM 1685 N N . ILE A 1 207 ? 18.353 -1.249 -8.797 1.00 91.38 207 ILE A N 1
ATOM 1686 C CA . ILE A 1 207 ? 19.094 -1.497 -10.047 1.00 91.38 207 ILE A CA 1
ATOM 1687 C C . ILE A 1 207 ? 20.364 -0.639 -10.082 1.00 91.38 207 ILE A C 1
ATOM 1689 O O . ILE A 1 207 ? 21.454 -1.153 -10.334 1.00 91.38 207 ILE A O 1
ATOM 1693 N N . LYS A 1 208 ? 20.245 0.659 -9.776 1.00 88.44 208 LYS A N 1
ATOM 1694 C CA . LYS A 1 208 ? 21.367 1.606 -9.797 1.00 88.44 208 LYS A CA 1
ATOM 1695 C C . LYS A 1 208 ? 22.487 1.214 -8.830 1.00 88.44 208 LYS A C 1
ATOM 1697 O O . LYS A 1 208 ? 23.654 1.316 -9.201 1.00 88.44 208 LYS A O 1
ATOM 1702 N N . PHE A 1 209 ? 22.155 0.795 -7.609 1.00 87.12 209 PHE A N 1
ATOM 1703 C CA . PHE A 1 209 ? 23.156 0.478 -6.583 1.00 87.12 209 PHE A CA 1
ATOM 1704 C C . PHE A 1 209 ? 23.666 -0.968 -6.638 1.00 87.12 209 PHE A C 1
ATOM 1706 O O . PHE A 1 209 ? 24.823 -1.211 -6.304 1.00 87.12 209 PHE A O 1
ATOM 1713 N N . SER A 1 210 ? 22.839 -1.928 -7.064 1.00 89.44 210 SER A N 1
ATOM 1714 C CA . SER A 1 210 ? 23.217 -3.352 -7.115 1.00 89.44 210 SER A CA 1
ATOM 1715 C C . SER A 1 210 ? 23.774 -3.802 -8.469 1.00 89.44 210 SER A C 1
ATOM 1717 O O . SER A 1 210 ? 24.433 -4.841 -8.548 1.00 89.44 210 SER A O 1
ATOM 1719 N N . GLY A 1 211 ? 23.472 -3.068 -9.546 1.00 88.00 211 GLY A N 1
ATOM 1720 C CA . GLY A 1 211 ? 23.750 -3.475 -10.925 1.00 88.00 211 GLY A CA 1
ATOM 1721 C C . GLY A 1 211 ? 22.917 -4.669 -11.410 1.00 88.00 211 GLY A C 1
ATOM 1722 O O . GLY A 1 211 ? 23.153 -5.160 -12.513 1.00 88.00 211 GLY A O 1
ATOM 1723 N N . GLN A 1 212 ? 21.969 -5.160 -10.605 1.00 90.88 212 GLN A N 1
ATOM 1724 C CA . GLN A 1 212 ? 21.104 -6.279 -10.967 1.00 90.88 212 GLN A CA 1
ATOM 1725 C C . GLN A 1 212 ? 19.924 -5.806 -11.811 1.00 90.88 212 GLN A C 1
ATOM 1727 O O . GLN A 1 212 ? 19.382 -4.723 -11.603 1.00 90.88 212 GLN A O 1
ATOM 1732 N N . ARG A 1 213 ? 19.507 -6.643 -12.763 1.00 91.00 213 ARG A N 1
ATOM 1733 C CA . ARG A 1 213 ? 18.366 -6.375 -13.642 1.00 91.00 213 ARG A CA 1
ATOM 1734 C C . ARG A 1 213 ? 17.071 -6.800 -12.945 1.00 91.00 213 ARG A C 1
ATOM 1736 O O . ARG A 1 213 ? 16.856 -7.990 -12.741 1.00 91.00 213 ARG A O 1
ATOM 1743 N N . LEU A 1 214 ? 16.231 -5.826 -12.586 1.00 93.06 214 LEU A N 1
ATOM 1744 C CA . LEU A 1 214 ? 14.932 -6.023 -11.925 1.00 93.06 214 LEU A CA 1
ATOM 1745 C C . LEU A 1 214 ? 13.799 -5.547 -12.844 1.00 93.06 214 LEU A C 1
ATOM 1747 O O . LEU A 1 214 ? 13.246 -4.462 -12.677 1.00 93.06 214 LEU A O 1
ATOM 1751 N N . THR A 1 215 ? 13.508 -6.337 -13.870 1.00 93.25 215 THR A N 1
ATOM 1752 C CA . THR A 1 215 ? 12.585 -5.984 -14.953 1.00 93.25 215 THR A CA 1
ATOM 1753 C C . THR A 1 215 ? 11.587 -7.105 -15.225 1.00 93.25 215 THR A C 1
ATOM 1755 O O . THR A 1 215 ? 11.843 -8.277 -14.945 1.00 93.25 215 THR A O 1
ATOM 1758 N N . ALA A 1 216 ? 10.447 -6.736 -15.800 1.00 93.56 216 ALA A N 1
ATOM 1759 C CA . ALA A 1 216 ? 9.443 -7.649 -16.326 1.00 93.56 216 ALA A CA 1
ATOM 1760 C C . ALA A 1 216 ? 9.360 -7.521 -17.853 1.00 93.56 216 ALA A C 1
ATOM 1762 O O . ALA A 1 216 ? 9.931 -6.610 -18.455 1.00 93.56 216 ALA A O 1
ATOM 1763 N N . THR A 1 217 ? 8.645 -8.446 -18.492 1.00 91.19 217 THR A N 1
ATOM 1764 C CA . THR A 1 217 ? 8.410 -8.410 -19.941 1.00 91.19 217 THR A CA 1
ATOM 1765 C C . THR A 1 217 ? 6.922 -8.475 -20.238 1.00 91.19 217 THR A C 1
ATOM 1767 O O . THR A 1 217 ? 6.189 -9.210 -19.577 1.00 91.19 217 THR A O 1
ATOM 1770 N N . ARG A 1 218 ? 6.477 -7.718 -21.243 1.00 89.06 218 ARG A N 1
ATOM 1771 C CA . ARG A 1 218 ? 5.113 -7.766 -21.782 1.00 89.06 218 ARG A CA 1
ATOM 1772 C C . ARG A 1 218 ? 5.126 -8.111 -23.258 1.00 89.06 218 ARG A C 1
ATOM 1774 O O . ARG A 1 218 ? 6.047 -7.739 -23.982 1.00 89.06 218 ARG A O 1
ATOM 1781 N N . GLN A 1 219 ? 4.077 -8.785 -23.710 1.00 87.12 219 GLN A N 1
ATOM 1782 C CA . GLN A 1 219 ? 3.837 -9.003 -25.132 1.00 87.12 219 GLN A CA 1
ATOM 1783 C C . GLN A 1 219 ? 3.289 -7.725 -25.767 1.00 87.12 219 GLN A C 1
ATOM 1785 O O . GLN A 1 219 ? 2.386 -7.088 -25.228 1.00 87.12 219 GLN A O 1
ATOM 1790 N N . LEU A 1 220 ? 3.825 -7.358 -26.925 1.00 83.31 220 LEU A N 1
ATOM 1791 C CA . LEU A 1 220 ? 3.327 -6.242 -27.713 1.00 83.31 220 LEU A CA 1
ATOM 1792 C C . LEU A 1 220 ? 2.096 -6.676 -28.514 1.00 83.31 220 LEU A C 1
ATOM 1794 O O . LEU A 1 220 ? 2.084 -7.740 -29.131 1.00 83.31 220 LEU A O 1
ATOM 1798 N N . SER A 1 221 ? 1.077 -5.815 -28.560 1.00 80.44 221 SER A N 1
ATOM 1799 C CA . SER A 1 221 ? -0.135 -6.042 -29.363 1.00 80.44 221 SER A CA 1
ATOM 1800 C C . SER A 1 221 ? 0.149 -6.107 -30.869 1.00 80.44 221 SER A C 1
ATOM 1802 O O . SER A 1 221 ? -0.564 -6.781 -31.609 1.00 80.44 221 SER A O 1
ATOM 1804 N N . ALA A 1 222 ? 1.213 -5.439 -31.318 1.00 80.25 222 ALA A N 1
ATOM 1805 C CA . ALA A 1 222 ? 1.759 -5.548 -32.661 1.00 80.25 222 ALA A CA 1
ATOM 1806 C C . ALA A 1 222 ? 3.286 -5.610 -32.587 1.00 80.25 222 ALA A C 1
ATOM 1808 O O . ALA A 1 222 ? 3.912 -4.864 -31.830 1.00 80.25 222 ALA A O 1
ATOM 1809 N N . ALA A 1 223 ? 3.886 -6.490 -33.389 1.00 80.44 223 ALA A N 1
ATOM 1810 C CA . ALA A 1 223 ? 5.333 -6.617 -33.442 1.00 80.44 223 ALA A CA 1
ATOM 1811 C C . ALA A 1 223 ? 5.960 -5.296 -33.917 1.00 80.44 223 ALA A C 1
ATOM 1813 O O . ALA A 1 223 ? 5.549 -4.736 -34.935 1.00 80.44 223 ALA A O 1
ATOM 1814 N N . LYS A 1 224 ? 6.950 -4.795 -33.174 1.00 77.12 224 LYS A N 1
ATOM 1815 C CA . LYS A 1 224 ? 7.701 -3.595 -33.550 1.00 77.12 224 LYS A CA 1
ATOM 1816 C C . LYS A 1 224 ? 8.961 -4.019 -34.290 1.00 77.12 224 LYS A C 1
ATOM 1818 O O . LYS A 1 224 ? 9.782 -4.751 -33.743 1.00 77.12 224 LYS A O 1
ATOM 1823 N N . THR A 1 225 ? 9.135 -3.531 -35.513 1.00 77.44 225 THR A N 1
ATOM 1824 C CA . THR A 1 225 ? 10.424 -3.620 -36.202 1.00 77.44 225 THR A CA 1
ATOM 1825 C C . THR A 1 225 ? 11.336 -2.549 -35.627 1.00 77.44 225 THR A C 1
ATOM 1827 O O . THR A 1 225 ? 11.082 -1.358 -35.803 1.00 77.44 225 THR A O 1
ATOM 1830 N N . ILE A 1 226 ? 12.382 -2.963 -34.918 1.00 78.56 226 ILE A N 1
ATOM 1831 C CA . ILE A 1 226 ? 13.441 -2.060 -34.474 1.00 78.56 226 ILE A CA 1
ATOM 1832 C C . ILE A 1 226 ? 14.679 -2.279 -35.333 1.00 78.56 226 ILE A C 1
ATOM 1834 O O . ILE A 1 226 ? 15.042 -3.411 -35.658 1.00 78.56 226 ILE A O 1
ATOM 1838 N N . GLN A 1 227 ? 15.338 -1.186 -35.701 1.00 75.88 227 GLN A N 1
ATOM 1839 C CA . GLN A 1 227 ? 16.638 -1.259 -36.348 1.00 75.88 227 GLN A CA 1
ATOM 1840 C C . GLN A 1 227 ? 17.714 -1.306 -35.272 1.00 75.88 227 GLN A C 1
ATOM 1842 O O . GLN A 1 227 ? 17.923 -0.329 -34.556 1.00 75.88 227 GLN A O 1
ATOM 1847 N N . VAL A 1 228 ? 18.371 -2.456 -35.143 1.00 76.62 228 VAL A N 1
ATOM 1848 C CA . VAL A 1 228 ? 19.480 -2.643 -34.209 1.00 76.62 228 VAL A CA 1
ATOM 1849 C C . VAL A 1 228 ? 20.785 -2.513 -34.977 1.00 76.62 228 VAL A C 1
ATOM 1851 O O . VAL A 1 228 ? 21.065 -3.299 -35.884 1.00 76.62 228 VAL A O 1
ATOM 1854 N N . SER A 1 229 ? 21.581 -1.516 -34.598 1.00 80.62 229 SER A N 1
ATOM 1855 C CA . SER A 1 229 ? 22.930 -1.311 -35.123 1.00 80.62 229 SER A CA 1
ATOM 1856 C C . SER A 1 229 ? 23.928 -2.114 -34.290 1.00 80.62 229 SER A C 1
ATOM 1858 O O . SER A 1 229 ? 24.311 -1.695 -33.196 1.00 80.62 229 SER A O 1
ATOM 1860 N N . GLU A 1 230 ? 24.373 -3.264 -34.788 1.00 84.88 230 GLU A N 1
ATOM 1861 C CA . GLU A 1 230 ? 25.417 -4.046 -34.131 1.00 84.88 230 GLU A CA 1
ATOM 1862 C C . GLU A 1 230 ? 26.803 -3.610 -34.624 1.00 84.88 230 GLU A C 1
ATOM 1864 O O . GLU A 1 230 ? 27.093 -3.591 -35.824 1.00 84.88 230 GLU A O 1
ATOM 1869 N N . LYS A 1 231 ? 27.691 -3.266 -33.686 1.00 90.75 231 LYS A N 1
ATOM 1870 C CA . LYS A 1 231 ? 29.092 -2.948 -33.979 1.00 90.75 231 LYS A CA 1
ATOM 1871 C C . LYS A 1 231 ? 29.890 -4.241 -34.091 1.00 90.75 231 LYS A C 1
ATOM 1873 O O . LYS A 1 231 ? 30.141 -4.902 -33.084 1.00 90.75 231 LYS A O 1
ATOM 1878 N N . LYS A 1 232 ? 30.360 -4.575 -35.288 1.00 90.38 232 LYS A N 1
ATOM 1879 C CA . LYS A 1 232 ? 31.251 -5.715 -35.509 1.00 90.38 232 LYS A CA 1
ATOM 1880 C C . LYS A 1 232 ? 32.699 -5.259 -35.576 1.00 90.38 232 LYS A C 1
ATOM 1882 O O . LYS A 1 232 ? 33.095 -4.486 -36.446 1.00 90.38 232 LYS A O 1
ATOM 1887 N N . LEU A 1 233 ? 33.493 -5.769 -34.639 1.00 92.19 233 LEU A N 1
ATOM 1888 C CA . LEU A 1 233 ? 34.928 -5.532 -34.568 1.00 92.19 233 LEU A CA 1
ATOM 1889 C C . LEU A 1 233 ? 35.681 -6.799 -34.965 1.00 92.19 233 LEU A C 1
ATOM 1891 O O . LEU A 1 233 ? 35.478 -7.866 -34.385 1.00 92.19 233 LEU A O 1
ATOM 1895 N N . ASN A 1 234 ? 36.622 -6.674 -35.896 1.00 91.88 234 ASN A N 1
ATOM 1896 C CA . ASN A 1 234 ? 37.555 -7.749 -36.197 1.00 91.88 234 ASN A CA 1
ATOM 1897 C C . ASN A 1 234 ? 38.776 -7.658 -35.275 1.00 91.88 234 ASN A C 1
ATOM 1899 O O . ASN A 1 234 ? 39.841 -7.162 -35.656 1.00 91.88 234 ASN A O 1
ATOM 1903 N N . SER A 1 235 ? 38.628 -8.167 -34.049 1.00 90.00 235 SER A N 1
ATOM 1904 C CA . SER A 1 235 ? 39.678 -8.129 -33.020 1.00 90.00 235 SER A CA 1
ATOM 1905 C C . SER A 1 235 ? 41.005 -8.741 -33.484 1.00 90.00 235 SER A C 1
ATOM 1907 O O . SER A 1 235 ? 42.066 -8.322 -33.027 1.00 90.00 235 SER A O 1
ATOM 1909 N N . LYS A 1 236 ? 40.976 -9.697 -34.426 1.00 91.19 236 LYS A N 1
ATOM 1910 C CA . LYS A 1 236 ? 42.183 -10.311 -34.995 1.00 91.19 236 LYS A CA 1
ATOM 1911 C C . LYS A 1 236 ? 42.964 -9.326 -35.866 1.00 91.19 236 LYS A C 1
ATOM 1913 O O . LYS A 1 236 ? 44.172 -9.199 -35.683 1.00 91.19 236 LYS A O 1
ATOM 1918 N N . ILE A 1 237 ? 42.293 -8.627 -36.783 1.00 92.00 237 ILE A N 1
ATOM 1919 C CA . ILE A 1 237 ? 42.939 -7.633 -37.657 1.00 92.00 237 ILE A CA 1
ATOM 1920 C C . ILE A 1 237 ? 43.418 -6.441 -36.826 1.00 92.00 237 ILE A C 1
ATOM 1922 O O . ILE A 1 237 ? 44.567 -6.031 -36.953 1.00 92.00 237 ILE A O 1
ATOM 1926 N N . ILE A 1 238 ? 42.586 -5.954 -35.901 1.00 90.62 238 ILE A N 1
ATOM 1927 C CA . ILE A 1 238 ? 42.950 -4.863 -34.984 1.00 90.62 238 ILE A CA 1
ATOM 1928 C C . ILE A 1 238 ? 44.182 -5.251 -34.143 1.00 90.62 238 ILE A C 1
ATOM 1930 O O . ILE A 1 238 ? 45.132 -4.474 -34.027 1.00 90.62 238 ILE A O 1
ATOM 1934 N N . GLY A 1 239 ? 44.214 -6.482 -33.620 1.00 89.81 239 GLY A N 1
ATOM 1935 C CA . GLY A 1 239 ? 45.350 -7.034 -32.878 1.00 89.81 239 GLY A CA 1
ATOM 1936 C C . GLY A 1 239 ? 46.641 -7.102 -33.696 1.00 89.81 239 GLY A C 1
ATOM 1937 O O . GLY A 1 239 ? 47.710 -6.739 -33.204 1.00 89.81 239 GLY A O 1
ATOM 1938 N N . GLN A 1 240 ? 46.550 -7.521 -34.959 1.00 91.88 240 GLN A N 1
ATOM 1939 C CA . GLN A 1 240 ? 47.698 -7.589 -35.867 1.00 91.88 240 GLN A CA 1
ATOM 1940 C C . GLN A 1 240 ? 48.218 -6.199 -36.258 1.00 91.88 240 GLN A C 1
ATOM 1942 O O . GLN A 1 240 ? 49.433 -6.007 -36.343 1.00 91.88 240 GLN A O 1
ATOM 1947 N N . SER A 1 241 ? 47.319 -5.232 -36.456 1.00 91.00 241 SER A N 1
ATOM 1948 C CA . SER A 1 241 ? 47.660 -3.879 -36.901 1.00 91.00 241 SER A CA 1
ATOM 1949 C C . SER A 1 241 ? 48.211 -2.986 -35.790 1.00 91.00 241 SER A C 1
ATOM 1951 O O . SER A 1 241 ? 49.154 -2.241 -36.045 1.00 91.00 241 SER A O 1
ATOM 1953 N N . PHE A 1 242 ? 47.678 -3.063 -34.564 1.00 92.00 242 PHE A N 1
ATOM 1954 C CA . PHE A 1 242 ? 48.037 -2.124 -33.485 1.00 92.00 242 PHE A CA 1
ATOM 1955 C C . PHE A 1 242 ? 48.785 -2.758 -32.304 1.00 92.00 242 PHE A C 1
ATOM 1957 O O . PHE A 1 242 ? 49.264 -2.040 -31.427 1.00 92.00 242 PHE A O 1
ATOM 1964 N N . ARG A 1 243 ? 48.950 -4.090 -32.284 1.00 91.06 243 ARG A N 1
ATOM 1965 C CA . ARG A 1 243 ? 49.759 -4.835 -31.300 1.00 91.06 243 ARG A CA 1
ATOM 1966 C C . ARG A 1 243 ? 49.447 -4.429 -29.849 1.00 91.06 243 ARG A C 1
ATOM 1968 O O . ARG A 1 243 ? 48.352 -4.695 -29.368 1.00 91.06 243 ARG A O 1
ATOM 1975 N N . ALA A 1 244 ? 50.391 -3.787 -29.155 1.00 90.38 244 ALA A N 1
ATOM 1976 C CA . ALA A 1 244 ? 50.261 -3.398 -27.750 1.00 90.38 244 ALA A CA 1
ATOM 1977 C C . ALA A 1 244 ? 49.123 -2.391 -27.496 1.00 90.38 244 ALA A C 1
ATOM 1979 O O . ALA A 1 244 ? 48.560 -2.372 -26.405 1.00 90.38 244 ALA A O 1
ATOM 1980 N N . ASP A 1 245 ? 48.752 -1.590 -28.500 1.00 91.62 245 ASP A N 1
ATOM 1981 C CA . ASP A 1 245 ? 47.684 -0.592 -28.391 1.00 91.62 245 ASP A CA 1
ATOM 1982 C C . ASP A 1 245 ? 46.302 -1.153 -28.817 1.00 91.62 245 ASP A C 1
ATOM 1984 O O . ASP A 1 245 ? 45.284 -0.477 -28.668 1.00 91.62 245 ASP A O 1
ATOM 1988 N N . ALA A 1 246 ? 46.219 -2.406 -29.293 1.00 89.81 246 ALA A N 1
ATOM 1989 C CA . ALA A 1 246 ? 44.986 -2.985 -29.842 1.00 89.81 246 ALA A CA 1
ATOM 1990 C C . ALA A 1 246 ? 43.830 -3.061 -28.833 1.00 89.81 246 ALA A C 1
ATOM 1992 O O . ALA A 1 246 ? 42.691 -2.775 -29.193 1.00 89.81 246 ALA A O 1
ATOM 1993 N N . SER A 1 247 ? 44.112 -3.397 -27.569 1.00 90.75 247 SER A N 1
ATOM 1994 C CA . SER A 1 247 ? 43.083 -3.478 -26.519 1.00 90.75 247 SER A CA 1
ATOM 1995 C C . SER A 1 247 ? 42.369 -2.135 -26.314 1.00 90.75 247 SER A C 1
ATOM 1997 O O . SER A 1 247 ? 41.144 -2.077 -26.224 1.00 90.75 247 SER A O 1
ATOM 1999 N N . LYS A 1 248 ? 43.130 -1.034 -26.349 1.00 91.06 248 LYS A N 1
ATOM 2000 C CA . LYS A 1 248 ? 42.603 0.328 -26.195 1.00 91.06 248 LYS A CA 1
ATOM 2001 C C . LYS A 1 248 ? 41.720 0.731 -27.371 1.00 91.06 248 LYS A C 1
ATOM 2003 O O . LYS A 1 248 ? 40.652 1.302 -27.176 1.00 91.06 248 LYS A O 1
ATOM 2008 N N . VAL A 1 249 ? 42.147 0.393 -28.589 1.00 91.06 249 VAL A N 1
ATOM 2009 C CA . VAL A 1 249 ? 41.373 0.655 -29.811 1.00 91.06 249 VAL A CA 1
ATOM 2010 C C . VAL A 1 249 ? 40.066 -0.146 -29.817 1.00 91.06 249 VAL A C 1
ATOM 2012 O O . VAL A 1 249 ? 39.022 0.404 -30.155 1.00 91.06 249 VAL A O 1
ATOM 2015 N N . ILE A 1 250 ? 40.095 -1.414 -29.391 1.00 90.75 250 ILE A N 1
ATOM 2016 C CA . ILE A 1 250 ? 38.890 -2.250 -29.262 1.00 90.75 250 ILE A CA 1
ATOM 2017 C C . ILE A 1 250 ? 37.914 -1.630 -28.261 1.00 90.75 250 ILE A C 1
ATOM 2019 O O . ILE A 1 250 ? 36.746 -1.444 -28.593 1.00 90.75 250 ILE A O 1
ATOM 2023 N N . GLN A 1 251 ? 38.393 -1.257 -27.074 1.00 90.69 251 GLN A N 1
ATOM 2024 C CA . GLN A 1 251 ? 37.558 -0.656 -26.036 1.00 90.69 251 GLN A CA 1
ATOM 2025 C C . GLN A 1 251 ? 36.943 0.676 -26.493 1.00 90.69 251 GLN A C 1
ATOM 2027 O O . GLN A 1 251 ? 35.759 0.918 -26.269 1.00 90.69 251 GLN A O 1
ATOM 2032 N N . TYR A 1 252 ? 37.717 1.520 -27.182 1.00 92.50 252 TYR A N 1
ATOM 2033 C CA . TYR A 1 252 ? 37.218 2.770 -27.756 1.00 92.50 252 TYR A CA 1
ATOM 2034 C C . TYR A 1 252 ? 36.090 2.522 -28.769 1.00 92.50 252 TYR A C 1
ATOM 2036 O O . TYR A 1 252 ? 35.005 3.084 -28.635 1.00 92.50 252 TYR A O 1
ATOM 2044 N N . LEU A 1 253 ? 36.318 1.640 -29.748 1.00 90.75 253 LEU A N 1
ATOM 2045 C CA . LEU A 1 253 ? 35.339 1.323 -30.792 1.00 90.75 253 LEU A CA 1
ATOM 2046 C C . LEU A 1 253 ? 34.074 0.654 -30.223 1.00 90.75 253 LEU A C 1
ATOM 2048 O O . LEU A 1 253 ? 32.967 0.925 -30.690 1.00 90.75 253 LEU A O 1
ATOM 2052 N N . GLN A 1 254 ? 34.212 -0.178 -29.185 1.00 89.62 254 GLN A N 1
ATOM 2053 C CA . GLN A 1 254 ? 33.078 -0.765 -28.462 1.00 89.62 254 GLN A CA 1
ATOM 2054 C C . GLN A 1 254 ? 32.234 0.306 -27.759 1.00 89.62 254 GLN A C 1
ATOM 2056 O O . GLN A 1 254 ? 31.004 0.241 -27.806 1.00 89.62 254 GLN A O 1
ATOM 2061 N N . ASN A 1 255 ? 32.878 1.329 -27.194 1.00 89.44 255 ASN A N 1
ATOM 2062 C CA . ASN A 1 255 ? 32.233 2.373 -26.398 1.00 89.44 255 ASN A CA 1
ATOM 2063 C C . ASN A 1 255 ? 31.713 3.576 -27.204 1.00 89.44 255 ASN A C 1
ATOM 2065 O O . ASN A 1 255 ? 31.153 4.493 -26.606 1.00 89.44 255 ASN A O 1
ATOM 2069 N N . LEU A 1 256 ? 31.857 3.595 -28.536 1.00 88.69 256 LEU A N 1
ATOM 2070 C CA . LEU A 1 256 ? 31.275 4.652 -29.377 1.00 88.69 256 LEU A CA 1
ATOM 2071 C C . LEU A 1 256 ? 29.761 4.796 -29.141 1.00 88.69 256 LEU A C 1
ATOM 2073 O O . LEU A 1 256 ? 29.068 3.804 -28.916 1.00 88.69 256 LEU A O 1
ATOM 2077 N N . SER A 1 257 ? 29.207 6.003 -29.241 1.00 85.69 257 SER A N 1
ATOM 2078 C CA . SER A 1 257 ? 27.746 6.144 -29.287 1.00 85.69 257 SER A CA 1
ATOM 2079 C C . SER A 1 257 ? 27.190 5.498 -30.568 1.00 85.69 257 SER A C 1
ATOM 2081 O O . SER A 1 257 ? 27.931 5.268 -31.528 1.00 85.69 257 SER A O 1
ATOM 2083 N N . GLU A 1 258 ? 25.894 5.177 -30.616 1.00 81.38 258 GLU A N 1
ATOM 2084 C CA . GLU A 1 258 ? 25.288 4.619 -31.837 1.00 81.38 258 GLU A CA 1
ATOM 2085 C C . GLU A 1 258 ? 25.420 5.585 -33.026 1.00 81.38 258 GLU A C 1
ATOM 2087 O O . GLU A 1 258 ? 25.751 5.171 -34.138 1.00 81.38 258 GLU A O 1
ATOM 2092 N N . HIS A 1 259 ? 25.249 6.884 -32.767 1.00 84.94 259 HIS A N 1
ATOM 2093 C CA . HIS A 1 259 ? 25.447 7.945 -33.749 1.00 84.94 259 HIS A CA 1
ATOM 2094 C C . HIS A 1 259 ? 26.884 7.963 -34.290 1.00 84.94 259 HIS A C 1
ATOM 2096 O O . HIS A 1 259 ? 27.091 7.941 -35.504 1.00 84.94 259 HIS A O 1
ATOM 2102 N N . ASP A 1 260 ? 27.885 7.942 -33.407 1.00 87.94 260 ASP A N 1
ATOM 2103 C CA . ASP A 1 260 ? 29.290 8.036 -33.819 1.00 87.94 260 ASP A CA 1
ATOM 2104 C C . ASP A 1 260 ? 29.769 6.758 -34.507 1.00 87.94 260 ASP A C 1
ATOM 2106 O O . ASP A 1 260 ? 30.549 6.819 -35.455 1.00 87.94 260 ASP A O 1
ATOM 2110 N N . ALA A 1 261 ? 29.264 5.599 -34.077 1.00 87.94 261 ALA A N 1
ATOM 2111 C CA . ALA A 1 261 ? 29.521 4.323 -34.732 1.00 87.94 261 ALA A CA 1
ATOM 2112 C C . ALA A 1 261 ? 28.984 4.311 -36.170 1.00 87.94 261 ALA A C 1
ATOM 2114 O O . ALA A 1 261 ? 29.709 3.905 -37.080 1.00 87.94 261 ALA A O 1
ATOM 2115 N N . ARG A 1 262 ? 27.752 4.794 -36.391 1.00 86.81 262 ARG A N 1
ATOM 2116 C CA . ARG A 1 262 ? 27.175 4.938 -37.739 1.00 86.81 262 ARG A CA 1
ATOM 2117 C C . ARG A 1 262 ? 27.964 5.940 -38.578 1.00 86.81 262 ARG A C 1
ATOM 2119 O O . ARG A 1 262 ? 28.351 5.614 -39.696 1.00 86.81 262 ARG A O 1
ATOM 2126 N N . SER A 1 263 ? 28.284 7.106 -38.015 1.00 89.06 263 SER A N 1
ATOM 2127 C CA . SER A 1 263 ? 29.071 8.129 -38.711 1.00 89.06 263 SER A CA 1
ATOM 2128 C C . SER A 1 263 ? 30.453 7.613 -39.127 1.00 89.06 263 SER A C 1
ATOM 2130 O O . SER A 1 263 ? 30.886 7.826 -40.260 1.00 89.06 263 SER A O 1
ATOM 2132 N N . LEU A 1 264 ? 31.144 6.893 -38.237 1.00 89.50 264 LEU A N 1
ATOM 2133 C CA . LEU A 1 264 ? 32.426 6.266 -38.548 1.00 89.50 264 LEU A CA 1
ATOM 2134 C C . LEU A 1 264 ? 32.266 5.192 -39.629 1.00 89.50 264 LEU A C 1
ATOM 2136 O O . LEU A 1 264 ? 33.067 5.145 -40.556 1.00 89.50 264 LEU A O 1
ATOM 2140 N N . HIS A 1 265 ? 31.231 4.355 -39.542 1.00 90.19 265 HIS A N 1
ATOM 2141 C CA . HIS A 1 265 ? 30.972 3.323 -40.543 1.00 90.19 265 HIS A CA 1
ATOM 2142 C C . HIS A 1 265 ? 30.766 3.903 -41.948 1.00 90.19 265 HIS A C 1
ATOM 2144 O O . HIS A 1 265 ? 31.354 3.388 -42.895 1.00 90.19 265 HIS A O 1
ATOM 2150 N N . GLU A 1 266 ? 29.991 4.982 -42.086 1.00 89.56 266 GLU A N 1
ATOM 2151 C CA . GLU A 1 266 ? 29.770 5.662 -43.371 1.00 89.56 266 GLU A CA 1
ATOM 2152 C C . GLU A 1 266 ? 31.064 6.234 -43.951 1.00 89.56 266 GLU A C 1
ATOM 2154 O O . GLU A 1 266 ? 31.359 6.038 -45.131 1.00 89.56 266 GLU A O 1
ATOM 2159 N N . LYS A 1 267 ? 31.871 6.896 -43.117 1.00 89.69 267 LYS A N 1
ATOM 2160 C CA . LYS A 1 267 ? 33.170 7.436 -43.536 1.00 89.69 267 LYS A CA 1
ATOM 2161 C C . LYS A 1 267 ? 34.125 6.337 -44.003 1.00 89.69 267 LYS A C 1
ATOM 2163 O O . LYS A 1 267 ? 34.786 6.487 -45.031 1.00 89.69 267 LYS A O 1
ATOM 2168 N N . LEU A 1 268 ? 34.117 5.196 -43.311 1.00 91.06 268 LEU A N 1
ATOM 2169 C CA . LEU A 1 268 ? 34.928 4.035 -43.670 1.00 91.06 268 LEU A CA 1
ATOM 2170 C C . LEU A 1 268 ? 34.570 3.444 -45.046 1.00 91.06 268 LEU A C 1
ATOM 2172 O O . LEU A 1 268 ? 35.437 2.850 -45.686 1.00 91.06 268 LEU A O 1
ATOM 2176 N N . GLN A 1 269 ? 33.338 3.630 -45.542 1.00 87.06 269 GLN A N 1
ATOM 2177 C CA . GLN A 1 269 ? 32.962 3.197 -46.898 1.00 87.06 269 GLN A CA 1
ATOM 2178 C C . GLN A 1 269 ? 33.677 3.991 -47.999 1.00 87.06 269 GLN A C 1
ATOM 2180 O O . GLN A 1 269 ? 33.826 3.495 -49.114 1.00 87.06 269 GLN A O 1
ATOM 2185 N N . GLN A 1 270 ? 34.107 5.220 -47.704 1.00 84.88 270 GLN A N 1
ATOM 2186 C CA . GLN A 1 270 ? 34.749 6.104 -48.676 1.00 84.88 270 GLN A CA 1
ATOM 2187 C C . GLN A 1 270 ? 36.276 5.982 -48.628 1.00 84.88 270 GLN A C 1
ATOM 2189 O O . GLN A 1 270 ? 36.927 5.940 -49.673 1.00 84.88 270 GLN A O 1
ATOM 2194 N N . ALA A 1 271 ? 36.852 5.923 -47.426 1.00 86.88 271 ALA A N 1
ATOM 2195 C CA . ALA A 1 271 ? 38.291 5.814 -47.205 1.00 86.88 271 ALA A CA 1
ATOM 2196 C C . ALA A 1 271 ? 38.599 5.272 -45.800 1.00 86.88 271 ALA A C 1
ATOM 2198 O O . ALA A 1 271 ? 37.709 5.012 -45.003 1.00 86.88 271 ALA A O 1
ATOM 2199 N N . HIS A 1 272 ? 39.879 5.096 -45.473 1.00 88.69 272 HIS A N 1
ATOM 2200 C CA . HIS A 1 272 ? 40.278 4.832 -44.091 1.00 88.69 272 HIS A CA 1
ATOM 2201 C C . HIS A 1 272 ? 40.091 6.088 -43.231 1.00 88.69 272 HIS A C 1
ATOM 2203 O O . HIS A 1 272 ? 40.289 7.201 -43.711 1.00 88.69 272 HIS A O 1
ATOM 2209 N N . GLU A 1 273 ? 39.779 5.905 -41.951 1.00 93.69 273 GLU A N 1
ATOM 2210 C CA . GLU A 1 273 ? 39.564 7.012 -41.016 1.00 93.69 273 GLU A CA 1
ATOM 2211 C C . GLU A 1 273 ? 40.594 7.018 -39.900 1.00 93.69 273 GLU A C 1
ATOM 2213 O O . GLU A 1 273 ? 41.052 5.968 -39.445 1.00 93.69 273 GLU A O 1
ATOM 2218 N N . LYS A 1 274 ? 40.953 8.215 -39.439 1.00 91.12 274 LYS A N 1
ATOM 2219 C CA . LYS A 1 274 ? 41.862 8.381 -38.307 1.00 91.12 274 LYS A CA 1
ATOM 2220 C C . LYS A 1 274 ? 41.068 8.610 -37.032 1.00 91.12 274 LYS A C 1
ATOM 2222 O O . LYS A 1 274 ? 40.287 9.552 -36.945 1.00 91.12 274 LYS A O 1
ATOM 2227 N N . ILE A 1 275 ? 41.326 7.789 -36.022 1.00 91.25 275 ILE A N 1
ATOM 2228 C CA . ILE A 1 275 ? 40.799 7.989 -34.670 1.00 91.25 275 ILE A CA 1
ATOM 2229 C C . ILE A 1 275 ? 41.939 8.347 -33.718 1.00 91.25 275 ILE A C 1
ATOM 2231 O O . ILE A 1 275 ? 43.050 7.833 -33.854 1.00 91.25 275 ILE A O 1
ATOM 2235 N N . ALA A 1 276 ? 41.662 9.210 -32.744 1.00 89.69 276 ALA A N 1
ATOM 2236 C CA . ALA A 1 276 ? 42.601 9.544 -31.681 1.00 89.69 276 ALA A CA 1
ATOM 2237 C C . ALA A 1 276 ? 42.199 8.815 -30.392 1.00 89.69 276 ALA A C 1
ATOM 2239 O O . ALA A 1 276 ? 41.114 9.046 -29.862 1.00 89.69 276 ALA A O 1
ATOM 2240 N N . VAL A 1 277 ? 43.075 7.947 -29.884 1.00 87.31 277 VAL A N 1
ATOM 2241 C CA . VAL A 1 277 ? 42.879 7.217 -28.620 1.00 87.31 277 VAL A CA 1
ATOM 2242 C C . VAL A 1 277 ? 44.111 7.447 -27.750 1.00 87.31 277 VAL A C 1
ATOM 2244 O O . VAL A 1 277 ? 45.233 7.209 -28.196 1.00 87.31 277 VAL A O 1
ATOM 2247 N N . ASP A 1 278 ? 43.922 7.955 -26.528 1.00 83.31 278 ASP A N 1
ATOM 2248 C CA . ASP A 1 278 ? 45.004 8.315 -25.592 1.00 83.31 278 ASP A CA 1
ATOM 2249 C C . ASP A 1 278 ? 46.111 9.195 -26.218 1.00 83.31 278 ASP A C 1
ATOM 2251 O O . ASP A 1 278 ? 47.302 9.002 -25.972 1.00 83.31 278 ASP A O 1
ATOM 2255 N N . GLY A 1 279 ? 45.734 10.149 -27.076 1.00 83.25 279 GLY A N 1
ATOM 2256 C CA . GLY A 1 279 ? 46.680 11.070 -27.720 1.00 83.25 279 GLY A CA 1
ATOM 2257 C C . GLY A 1 279 ? 47.518 10.463 -28.854 1.00 83.25 279 GLY A C 1
ATOM 2258 O O . GLY A 1 279 ? 48.412 11.137 -29.364 1.00 83.25 279 GLY A O 1
ATOM 2259 N N . LYS A 1 280 ? 47.239 9.220 -29.274 1.00 87.50 280 LYS A N 1
ATOM 2260 C CA . LYS A 1 280 ? 47.828 8.586 -30.465 1.00 87.50 280 LYS A CA 1
ATOM 2261 C C . LYS A 1 280 ? 46.796 8.457 -31.585 1.00 87.50 280 LYS A C 1
ATOM 2263 O O . LYS A 1 280 ? 45.632 8.163 -31.321 1.00 87.50 280 LYS A O 1
ATOM 2268 N N . GLU A 1 281 ? 47.236 8.627 -32.830 1.00 91.38 281 GLU A N 1
ATOM 2269 C CA . GLU A 1 281 ? 46.399 8.411 -34.016 1.00 91.38 281 GLU A CA 1
ATOM 2270 C C . GLU A 1 281 ? 46.464 6.957 -34.501 1.00 91.38 281 GLU A C 1
ATOM 2272 O O . GLU A 1 281 ? 47.548 6.396 -34.675 1.00 91.38 281 GLU A O 1
ATOM 2277 N N . PHE A 1 282 ? 45.301 6.375 -34.789 1.00 92.06 282 PHE A N 1
ATOM 2278 C CA . PHE A 1 282 ? 45.153 5.040 -35.364 1.00 92.06 282 PHE A CA 1
ATOM 2279 C C . PHE A 1 282 ? 44.321 5.102 -36.641 1.00 92.06 282 PHE A C 1
ATOM 2281 O O . PHE A 1 282 ? 43.303 5.788 -36.693 1.00 92.06 282 PHE A O 1
ATOM 2288 N N . ILE A 1 283 ? 44.747 4.365 -37.667 1.00 92.00 283 ILE A N 1
ATOM 2289 C CA . ILE A 1 283 ? 44.047 4.290 -38.952 1.00 92.00 283 ILE A CA 1
ATOM 2290 C C . ILE A 1 283 ? 43.096 3.095 -38.935 1.00 92.00 283 ILE A C 1
ATOM 2292 O O . ILE A 1 283 ? 43.542 1.950 -38.968 1.00 92.00 283 ILE A O 1
ATOM 2296 N N . ILE A 1 284 ? 41.795 3.359 -38.913 1.00 93.88 284 ILE A N 1
ATOM 2297 C CA . ILE A 1 284 ? 40.733 2.356 -38.965 1.00 93.88 284 ILE A CA 1
ATOM 2298 C C . ILE A 1 284 ? 40.305 2.128 -40.411 1.00 93.88 284 ILE A C 1
ATOM 2300 O O . ILE A 1 284 ? 40.272 3.039 -41.236 1.00 93.88 284 ILE A O 1
ATOM 2304 N N . THR A 1 285 ? 39.973 0.878 -40.715 1.00 93.12 285 THR A N 1
ATOM 2305 C CA . THR A 1 285 ? 39.503 0.436 -42.032 1.00 93.12 285 THR A CA 1
ATOM 2306 C C . THR A 1 285 ? 38.211 -0.365 -41.884 1.00 93.12 285 THR A C 1
ATOM 2308 O O . THR A 1 285 ? 37.919 -0.882 -40.803 1.00 93.12 285 THR A O 1
ATOM 2311 N N . THR A 1 286 ? 37.465 -0.542 -42.976 1.00 90.62 286 THR A N 1
ATOM 2312 C CA . THR A 1 286 ? 36.262 -1.399 -43.015 1.00 90.62 286 THR A CA 1
ATOM 2313 C C . THR A 1 286 ? 36.539 -2.848 -42.622 1.00 90.62 286 THR A C 1
ATOM 2315 O O . THR A 1 286 ? 35.669 -3.508 -42.072 1.00 90.62 286 THR A O 1
ATOM 2318 N N . ALA A 1 287 ? 37.760 -3.353 -42.824 1.00 90.06 287 ALA A N 1
ATOM 2319 C CA . ALA A 1 287 ? 38.140 -4.695 -42.377 1.00 90.06 287 ALA A CA 1
ATOM 2320 C C . ALA A 1 287 ? 38.220 -4.823 -40.842 1.00 90.06 287 ALA A C 1
ATOM 2322 O O . ALA A 1 287 ? 38.173 -5.933 -40.312 1.00 90.06 287 ALA A O 1
ATOM 2323 N N . MET A 1 288 ? 38.370 -3.703 -40.127 1.00 91.06 288 MET A N 1
ATOM 2324 C CA . MET A 1 288 ? 38.501 -3.656 -38.669 1.00 91.06 288 MET A CA 1
ATOM 2325 C C . MET A 1 288 ? 37.170 -3.392 -37.969 1.00 91.06 288 MET A C 1
ATOM 2327 O O . MET A 1 288 ? 36.931 -3.965 -36.907 1.00 91.06 288 MET A O 1
ATOM 2331 N N . PHE A 1 289 ? 36.331 -2.530 -38.543 1.00 92.06 289 PHE A N 1
ATOM 2332 C CA . PHE A 1 289 ? 35.092 -2.073 -37.928 1.00 92.06 289 PHE A CA 1
ATOM 2333 C C . PHE A 1 289 ? 33.989 -1.915 -38.970 1.00 92.06 289 PHE A C 1
ATOM 2335 O O . PHE A 1 289 ? 34.134 -1.174 -39.945 1.00 92.06 289 PHE A O 1
ATOM 2342 N N . THR A 1 290 ? 32.861 -2.568 -38.722 1.00 90.06 290 THR A N 1
ATOM 2343 C CA . THR A 1 290 ? 31.628 -2.385 -39.483 1.00 90.06 290 THR A CA 1
ATOM 2344 C C . THR A 1 290 ? 30.453 -2.230 -38.533 1.00 90.06 290 THR A C 1
ATOM 2346 O O . THR A 1 290 ? 30.450 -2.786 -37.436 1.00 90.06 290 THR A O 1
ATOM 2349 N N . VAL A 1 291 ? 29.437 -1.490 -38.960 1.00 89.31 291 VAL A N 1
ATOM 2350 C CA . VAL A 1 291 ? 28.141 -1.462 -38.291 1.00 89.31 291 VAL A CA 1
ATOM 2351 C C . VAL A 1 291 ? 27.173 -2.197 -39.194 1.00 89.31 291 VAL A C 1
ATOM 2353 O O . VAL A 1 291 ? 26.974 -1.805 -40.339 1.00 89.31 291 VAL A O 1
ATOM 2356 N N . GLU A 1 292 ? 26.601 -3.284 -38.697 1.00 85.56 292 GLU A N 1
ATOM 2357 C CA . GLU A 1 292 ? 25.517 -3.970 -39.386 1.00 85.56 292 GLU A CA 1
ATOM 2358 C C . GLU A 1 292 ? 24.201 -3.513 -38.774 1.00 85.56 292 GLU A C 1
ATOM 2360 O O . GLU A 1 292 ? 23.982 -3.647 -37.572 1.00 85.56 292 GLU A O 1
ATOM 2365 N N . THR A 1 293 ? 23.330 -2.945 -39.605 1.00 80.62 293 THR A N 1
ATOM 2366 C CA . THR A 1 293 ? 21.968 -2.622 -39.183 1.00 80.62 293 THR A CA 1
ATOM 2367 C C . THR A 1 293 ? 21.087 -3.801 -39.542 1.00 80.62 293 THR A C 1
ATOM 2369 O O . THR A 1 293 ? 20.948 -4.142 -40.715 1.00 80.62 293 THR A O 1
ATOM 2372 N N . THR A 1 294 ? 20.524 -4.442 -38.525 1.00 76.56 294 THR A N 1
ATOM 2373 C CA . THR A 1 294 ? 19.572 -5.538 -38.695 1.00 76.56 294 THR A CA 1
ATOM 2374 C C . THR A 1 294 ? 18.189 -5.075 -38.271 1.00 76.56 294 THR A C 1
ATOM 2376 O O . THR A 1 294 ? 18.031 -4.348 -37.288 1.00 76.56 294 THR A O 1
ATOM 2379 N N . GLU A 1 295 ? 17.178 -5.471 -39.038 1.00 78.12 295 GLU A N 1
ATOM 2380 C CA . GLU A 1 295 ? 15.787 -5.290 -38.644 1.00 78.12 295 GLU A CA 1
ATOM 2381 C C . GLU A 1 295 ? 15.386 -6.456 -37.751 1.00 78.12 295 GLU A C 1
ATOM 2383 O O . GLU A 1 295 ? 15.235 -7.588 -38.209 1.00 78.12 295 GLU A O 1
ATOM 2388 N N . ASN A 1 296 ? 15.226 -6.169 -36.464 1.00 76.88 296 ASN A N 1
ATOM 2389 C CA . ASN A 1 296 ? 14.759 -7.143 -35.497 1.00 76.88 296 ASN A CA 1
ATOM 2390 C C . ASN A 1 296 ? 13.279 -6.907 -35.229 1.00 76.88 296 ASN A C 1
ATOM 2392 O O . ASN A 1 296 ? 12.852 -5.812 -34.859 1.00 76.88 296 ASN A O 1
ATOM 2396 N N . ILE A 1 297 ? 12.495 -7.965 -35.405 1.00 79.56 297 ILE A N 1
ATOM 2397 C CA . ILE A 1 297 ? 11.083 -7.974 -35.046 1.00 79.56 297 ILE A CA 1
ATOM 2398 C C . ILE A 1 297 ? 11.004 -8.279 -33.554 1.00 79.56 297 ILE A C 1
ATOM 2400 O O . ILE A 1 297 ? 11.258 -9.401 -33.120 1.00 79.56 297 ILE A O 1
ATOM 2404 N N . VAL A 1 298 ? 10.659 -7.269 -32.765 1.00 80.62 298 VAL A N 1
ATOM 2405 C CA . VAL A 1 298 ? 10.483 -7.399 -31.322 1.00 80.62 298 VAL A CA 1
ATOM 2406 C C . VAL A 1 298 ? 9.007 -7.605 -31.024 1.00 80.62 298 VAL A C 1
ATOM 2408 O O . VAL A 1 298 ? 8.156 -6.789 -31.380 1.00 80.62 298 VAL A O 1
ATOM 2411 N N . GLN A 1 299 ? 8.714 -8.730 -30.377 1.00 85.06 299 GLN A N 1
ATOM 2412 C CA . GLN A 1 299 ? 7.371 -9.090 -29.915 1.00 85.06 299 GLN A CA 1
ATOM 2413 C C . GLN A 1 299 ? 7.196 -8.862 -28.411 1.00 85.06 299 GLN A C 1
ATOM 2415 O O . GLN A 1 299 ? 6.070 -8.742 -27.946 1.00 85.06 299 GLN A O 1
ATOM 2420 N N . VAL A 1 300 ? 8.299 -8.760 -27.664 1.00 87.25 300 VAL A N 1
ATOM 2421 C CA . VAL A 1 300 ? 8.299 -8.549 -26.216 1.00 87.25 300 VAL A CA 1
ATOM 2422 C C . VAL A 1 300 ? 9.007 -7.256 -25.858 1.00 87.25 300 VAL A C 1
ATOM 2424 O O . VAL A 1 300 ? 10.106 -6.985 -26.331 1.00 87.25 300 VAL A O 1
ATOM 2427 N N . GLU A 1 301 ? 8.382 -6.464 -25.004 1.00 87.06 301 GLU A N 1
ATOM 2428 C CA . GLU A 1 301 ? 8.968 -5.253 -24.454 1.00 87.06 301 GLU A CA 1
ATOM 2429 C C . GLU A 1 301 ? 9.326 -5.481 -22.994 1.00 87.06 301 GLU A C 1
ATOM 2431 O O . GLU A 1 301 ? 8.538 -6.018 -22.217 1.00 87.06 301 GLU A O 1
ATOM 2436 N N . GLU A 1 302 ? 10.531 -5.070 -22.634 1.00 90.94 302 GLU A N 1
ATOM 2437 C CA . GLU A 1 302 ? 10.984 -5.065 -21.257 1.00 90.94 302 GLU A CA 1
ATOM 2438 C C . GLU A 1 302 ? 10.645 -3.737 -20.581 1.00 90.94 302 GLU A C 1
ATOM 2440 O O . GLU A 1 302 ? 10.828 -2.671 -21.168 1.00 90.94 302 GLU A O 1
ATOM 2445 N N . PHE A 1 303 ? 10.199 -3.803 -19.330 1.00 92.12 303 PHE A N 1
ATOM 2446 C CA . PHE A 1 303 ? 9.900 -2.627 -18.525 1.00 92.12 303 PHE A CA 1
ATOM 2447 C C . PHE A 1 303 ? 10.247 -2.854 -17.051 1.00 92.12 303 PHE A C 1
ATOM 2449 O O . PHE A 1 303 ? 10.404 -3.986 -16.589 1.00 92.12 303 PHE A O 1
ATOM 2456 N N . ILE A 1 304 ? 10.361 -1.757 -16.303 1.00 93.94 304 ILE A N 1
ATOM 2457 C CA . ILE A 1 304 ? 10.472 -1.785 -14.843 1.00 93.94 304 ILE A CA 1
ATOM 2458 C C . ILE A 1 304 ? 9.054 -1.612 -14.288 1.00 93.94 304 ILE A C 1
ATOM 2460 O O . ILE A 1 304 ? 8.426 -0.595 -14.596 1.00 93.94 304 ILE A O 1
ATOM 2464 N N . PRO A 1 305 ? 8.521 -2.577 -13.520 1.00 94.81 305 PRO A N 1
ATOM 2465 C CA . PRO A 1 305 ? 7.187 -2.459 -12.945 1.00 94.81 305 PRO A CA 1
ATOM 2466 C C . PRO A 1 305 ? 7.019 -1.200 -12.091 1.00 94.81 305 PRO A C 1
ATOM 2468 O O . PRO A 1 305 ? 7.974 -0.713 -11.477 1.00 94.81 305 PRO A O 1
ATOM 2471 N N . CYS A 1 306 ? 5.802 -0.665 -12.056 1.00 94.38 306 CYS A N 1
ATOM 2472 C CA . CYS A 1 306 ? 5.387 0.243 -10.993 1.00 94.38 306 CYS A CA 1
ATOM 2473 C C . CYS A 1 306 ? 4.927 -0.558 -9.774 1.00 94.38 306 CYS A C 1
ATOM 2475 O O . CYS A 1 306 ? 4.575 -1.729 -9.904 1.00 94.38 306 CYS A O 1
ATOM 2477 N N . VAL A 1 307 ? 4.907 0.078 -8.607 1.00 94.25 307 VAL A N 1
ATOM 2478 C CA . VAL A 1 307 ? 4.550 -0.557 -7.341 1.00 94.25 307 VAL A CA 1
ATOM 2479 C C . VAL A 1 307 ? 3.394 0.195 -6.690 1.00 94.25 307 VAL A C 1
ATOM 2481 O O . VAL A 1 307 ? 3.493 1.396 -6.435 1.00 94.25 307 VAL A O 1
ATOM 2484 N N . ILE A 1 308 ? 2.298 -0.520 -6.438 1.00 95.38 308 ILE A N 1
ATOM 2485 C CA . ILE A 1 308 ? 1.226 -0.072 -5.548 1.00 95.38 308 ILE A CA 1
ATOM 2486 C C . ILE A 1 308 ? 1.461 -0.726 -4.187 1.00 95.38 308 ILE A C 1
ATOM 2488 O O . ILE A 1 308 ? 1.486 -1.954 -4.093 1.00 95.38 308 ILE A O 1
ATOM 2492 N N . GLU A 1 309 ? 1.618 0.089 -3.151 1.00 94.31 309 GLU A N 1
ATOM 2493 C CA . GLU A 1 309 ? 2.033 -0.332 -1.817 1.00 94.31 309 GLU A CA 1
ATOM 2494 C C . GLU A 1 309 ? 0.962 -0.019 -0.760 1.00 94.31 309 GLU A C 1
ATOM 2496 O O . GLU A 1 309 ? 0.869 1.106 -0.259 1.00 94.31 309 GLU A O 1
ATOM 2501 N N . PRO A 1 310 ? 0.117 -1.004 -0.420 1.00 95.81 310 PRO A N 1
ATOM 2502 C CA . PRO A 1 310 ? -0.669 -0.993 0.806 1.00 95.81 310 PRO A CA 1
ATOM 2503 C C . PRO A 1 310 ? 0.184 -1.309 2.046 1.00 95.81 310 PRO A C 1
ATOM 2505 O O . PRO A 1 310 ? 0.698 -2.422 2.190 1.00 95.81 310 PRO A O 1
ATOM 2508 N N . THR A 1 311 ? 0.247 -0.379 2.996 1.00 93.69 311 THR A N 1
ATOM 2509 C CA . THR A 1 311 ? 0.943 -0.528 4.282 1.00 93.69 311 THR A CA 1
ATOM 2510 C C . THR A 1 311 ? -0.047 -0.532 5.447 1.00 93.69 311 THR A C 1
ATOM 2512 O O . THR A 1 311 ? -1.067 0.160 5.435 1.00 93.69 311 THR A O 1
ATOM 2515 N N . PHE A 1 312 ? 0.220 -1.338 6.481 1.00 94.88 312 PHE A N 1
ATOM 2516 C CA . PHE A 1 312 ? -0.709 -1.529 7.600 1.00 94.88 312 PHE A CA 1
ATOM 2517 C C . PHE A 1 312 ? -0.018 -1.368 8.957 1.00 94.88 312 PHE A C 1
ATOM 2519 O O . PHE A 1 312 ? 0.758 -2.215 9.415 1.00 94.88 312 PHE A O 1
ATOM 2526 N N . GLY A 1 313 ? -0.401 -0.319 9.686 1.00 93.19 313 GLY A N 1
ATOM 2527 C CA . GLY A 1 313 ? 0.018 -0.081 11.062 1.00 93.19 313 GLY A CA 1
ATOM 2528 C C . GLY A 1 313 ? -0.742 -0.967 12.049 1.00 93.19 313 GLY A C 1
ATOM 2529 O O . GLY A 1 313 ? -1.619 -0.484 12.763 1.00 93.19 313 GLY A O 1
ATOM 2530 N N . ILE A 1 314 ? -0.404 -2.261 12.132 1.00 92.62 314 ILE A N 1
ATOM 2531 C CA . ILE A 1 314 ? -1.143 -3.270 12.927 1.00 92.62 314 ILE A CA 1
ATOM 2532 C C . ILE A 1 314 ? -1.403 -2.837 14.381 1.00 92.62 314 ILE A C 1
ATOM 2534 O O . ILE A 1 314 ? -2.481 -3.098 14.913 1.00 92.62 314 ILE A O 1
ATOM 2538 N N . GLY A 1 315 ? -0.456 -2.148 15.025 1.00 91.31 315 GLY A N 1
ATOM 2539 C CA . GLY A 1 315 ? -0.650 -1.606 16.376 1.00 91.31 315 GLY A CA 1
ATOM 2540 C C . GLY A 1 315 ? -1.758 -0.548 16.445 1.00 91.31 315 GLY A C 1
ATOM 2541 O O . GLY A 1 315 ? -2.643 -0.642 17.296 1.00 91.31 315 GLY A O 1
ATOM 2542 N N . ARG A 1 316 ? -1.753 0.414 15.509 1.00 93.06 316 ARG A N 1
ATOM 2543 C CA . ARG A 1 316 ? -2.786 1.458 15.399 1.00 93.06 316 ARG A CA 1
ATOM 2544 C C . ARG A 1 316 ? -4.144 0.837 15.061 1.00 93.06 316 ARG A C 1
ATOM 2546 O O . ARG A 1 316 ? -5.118 1.105 15.753 1.00 93.06 316 ARG A O 1
ATOM 2553 N N . ILE A 1 317 ? -4.185 -0.079 14.090 1.00 95.88 317 ILE A N 1
ATOM 2554 C CA . ILE A 1 317 ? -5.393 -0.824 13.698 1.00 95.88 317 ILE A CA 1
ATOM 2555 C C . ILE A 1 317 ? -6.001 -1.570 14.893 1.00 95.88 317 ILE A C 1
ATOM 2557 O O . ILE A 1 317 ? -7.215 -1.524 15.114 1.00 95.88 317 ILE A O 1
ATOM 2561 N N . MET A 1 318 ? -5.169 -2.250 15.688 1.00 95.19 318 MET A N 1
ATOM 2562 C CA . MET A 1 318 ? -5.633 -2.968 16.872 1.00 95.19 318 MET A CA 1
ATOM 2563 C C . MET A 1 318 ? -6.211 -2.011 17.919 1.00 95.19 318 MET A C 1
ATOM 2565 O O . MET A 1 318 ? -7.290 -2.280 18.445 1.00 95.19 318 MET A O 1
ATOM 2569 N N . TYR A 1 319 ? -5.536 -0.892 18.195 1.00 94.19 319 TYR A N 1
ATOM 2570 C CA . TYR A 1 319 ? -6.032 0.118 19.131 1.00 94.19 319 TYR A CA 1
ATOM 2571 C C . TYR A 1 319 ? -7.385 0.688 18.692 1.00 94.19 319 TYR A C 1
ATOM 2573 O O . TYR A 1 319 ? -8.343 0.669 19.463 1.00 94.19 319 TYR A O 1
ATOM 2581 N N . THR A 1 320 ? -7.500 1.097 17.427 1.00 95.69 320 THR A N 1
ATOM 2582 C CA . THR A 1 320 ? -8.750 1.590 16.836 1.00 95.69 320 THR A CA 1
ATOM 2583 C C . THR A 1 320 ? -9.872 0.562 16.953 1.00 95.69 320 THR A C 1
ATOM 2585 O O . THR A 1 320 ? -10.993 0.902 17.331 1.00 95.69 320 THR A O 1
ATOM 2588 N N . THR A 1 321 ? -9.573 -0.711 16.681 1.00 96.25 321 THR A N 1
ATOM 2589 C CA . THR A 1 321 ? -10.547 -1.802 16.814 1.00 96.25 321 THR A CA 1
ATOM 2590 C C . THR A 1 321 ? -11.045 -1.929 18.255 1.00 96.25 321 THR A C 1
ATOM 2592 O O . THR A 1 321 ? -12.247 -2.073 18.476 1.00 96.25 321 THR A O 1
ATOM 2595 N N . LEU A 1 322 ? -10.150 -1.848 19.244 1.00 95.12 322 LEU A N 1
ATOM 2596 C CA . LEU A 1 322 ? -10.515 -1.909 20.661 1.00 95.12 322 LEU A CA 1
ATOM 2597 C C . LEU A 1 322 ? -11.362 -0.702 21.080 1.00 95.12 322 LEU A C 1
ATOM 2599 O O . LEU A 1 322 ? -12.393 -0.887 21.725 1.00 95.12 322 LEU A O 1
ATOM 2603 N N . GLU A 1 323 ? -10.974 0.511 20.680 1.00 94.56 323 GLU A N 1
ATOM 2604 C CA . GLU A 1 323 ? -11.694 1.734 21.044 1.00 94.56 323 GLU A CA 1
ATOM 2605 C C . GLU A 1 323 ? -13.102 1.766 20.427 1.00 94.56 323 GLU A C 1
ATOM 2607 O O . GLU A 1 323 ? -14.084 1.984 21.136 1.00 94.56 323 GLU A O 1
ATOM 2612 N N . HIS A 1 324 ? -13.242 1.456 19.133 1.00 95.06 324 HIS A N 1
ATOM 2613 C CA . HIS A 1 324 ? -14.541 1.470 18.442 1.00 95.06 324 HIS A CA 1
ATOM 2614 C C . HIS A 1 324 ? -15.518 0.408 18.977 1.00 95.06 324 HIS A C 1
ATOM 2616 O O . HIS A 1 324 ? -16.730 0.526 18.787 1.00 95.06 324 HIS A O 1
ATOM 2622 N N . ASN A 1 325 ? -15.009 -0.618 19.665 1.00 93.94 325 ASN A N 1
ATOM 2623 C CA . ASN A 1 325 ? -15.811 -1.699 20.237 1.00 93.94 325 ASN A CA 1
ATOM 2624 C C . ASN A 1 325 ? -15.948 -1.632 21.766 1.00 93.94 325 ASN A C 1
ATOM 2626 O O . ASN A 1 325 ? -16.646 -2.471 22.346 1.00 93.94 325 ASN A O 1
ATOM 2630 N N . PHE A 1 326 ? -15.352 -0.637 22.428 1.00 92.81 326 PHE A N 1
ATOM 2631 C CA . PHE A 1 326 ? -15.506 -0.438 23.865 1.00 92.81 326 PHE A CA 1
ATOM 2632 C C . PHE A 1 326 ? -16.929 0.017 24.213 1.00 92.81 326 PHE A C 1
ATOM 2634 O O . PHE A 1 326 ? -17.485 0.933 23.604 1.00 92.81 326 PHE A O 1
ATOM 2641 N N . LYS A 1 327 ? -17.547 -0.635 25.204 1.00 89.06 327 LYS A N 1
ATOM 2642 C CA . LYS A 1 327 ? -18.915 -0.336 25.648 1.00 89.06 327 LYS A CA 1
ATOM 2643 C C . LYS A 1 327 ? -19.041 -0.498 27.157 1.00 89.06 327 LYS A C 1
ATOM 2645 O O . LYS A 1 327 ? -18.663 -1.532 27.704 1.00 89.06 327 LYS A O 1
ATOM 2650 N N . VAL A 1 328 ? -19.687 0.474 27.798 1.00 85.25 328 VAL A N 1
ATOM 2651 C CA . VAL A 1 328 ? -20.086 0.412 29.211 1.00 85.25 328 VAL A CA 1
ATOM 2652 C C . VAL A 1 328 ? -21.551 -0.017 29.299 1.00 85.25 328 VAL A C 1
ATOM 2654 O O . VAL A 1 328 ? -22.412 0.511 28.589 1.00 85.25 328 VAL A O 1
ATOM 2657 N N . ARG A 1 329 ? -21.853 -1.005 30.149 1.00 84.06 329 ARG A N 1
ATOM 2658 C CA . ARG A 1 329 ? -23.231 -1.475 30.370 1.00 84.06 329 ARG A CA 1
ATOM 2659 C C . ARG A 1 329 ? -24.007 -0.463 31.216 1.00 84.06 329 ARG A C 1
ATOM 2661 O O . ARG A 1 329 ? -23.469 0.100 32.158 1.00 84.06 329 ARG A O 1
ATOM 2668 N N . SER A 1 330 ? -25.293 -0.285 30.923 1.00 75.12 330 SER A N 1
ATOM 2669 C CA . SER A 1 330 ? -26.151 0.740 31.535 1.00 75.12 330 SER A CA 1
ATOM 2670 C C . SER A 1 330 ? -26.566 0.494 32.995 1.00 75.12 330 SER A C 1
ATOM 2672 O O . SER A 1 330 ? -27.259 1.338 33.548 1.00 75.12 330 SER A O 1
ATOM 2674 N N . GLN A 1 331 ? -26.208 -0.640 33.615 1.00 60.69 331 GLN A N 1
ATOM 2675 C CA . GLN A 1 331 ? -26.764 -1.057 34.918 1.00 60.69 331 GLN A CA 1
ATOM 2676 C C . GLN A 1 331 ? -25.749 -1.595 35.942 1.00 60.69 331 GLN A C 1
ATOM 2678 O O . GLN A 1 331 ? -26.162 -2.172 36.937 1.00 60.69 331 GLN A O 1
ATOM 2683 N N . ASP A 1 332 ? -24.443 -1.406 35.757 1.00 53.28 332 ASP A N 1
ATOM 2684 C CA . ASP A 1 332 ? -23.464 -1.882 36.747 1.00 53.28 332 ASP A CA 1
ATOM 2685 C C . ASP A 1 332 ? -22.225 -0.983 36.763 1.00 53.28 332 ASP A C 1
ATOM 2687 O O . ASP A 1 332 ? -21.271 -1.191 36.012 1.00 53.28 332 ASP A O 1
ATOM 2691 N N . GLU A 1 333 ? -22.215 0.021 37.643 1.00 56.03 333 GLU A N 1
ATOM 2692 C CA . GLU A 1 333 ? -21.028 0.863 37.850 1.00 56.03 333 GLU A CA 1
ATOM 2693 C C . GLU A 1 333 ? -19.848 0.089 38.463 1.00 56.03 333 GLU A C 1
ATOM 2695 O O . GLU A 1 333 ? -18.710 0.536 38.373 1.00 56.03 333 GLU A O 1
ATOM 2700 N N . GLN A 1 334 ? -20.096 -1.097 39.032 1.00 51.09 334 GLN A N 1
ATOM 2701 C CA . GLN A 1 334 ? -19.083 -1.942 39.678 1.00 51.09 334 GLN A CA 1
ATOM 2702 C C . GLN A 1 334 ? -18.451 -3.005 38.761 1.00 51.09 334 GLN A C 1
ATOM 2704 O O . GLN A 1 334 ? -17.556 -3.731 39.189 1.00 51.09 334 GLN A O 1
ATOM 2709 N N . ARG A 1 335 ? -18.865 -3.088 37.488 1.00 51.22 335 ARG A N 1
ATOM 2710 C CA . ARG A 1 335 ? -18.146 -3.843 36.438 1.00 51.22 335 ARG A CA 1
ATOM 2711 C C . ARG A 1 335 ? -17.458 -2.918 35.425 1.00 51.22 335 ARG A C 1
ATOM 2713 O O . ARG A 1 335 ? -17.237 -3.334 34.287 1.00 51.22 335 ARG A O 1
ATOM 2720 N N . LYS A 1 336 ? -17.151 -1.685 35.847 1.00 45.38 336 LYS A N 1
ATOM 2721 C CA . LYS A 1 336 ? -16.276 -0.740 35.143 1.00 45.38 336 LYS A CA 1
ATOM 2722 C C . LYS A 1 336 ? -14.821 -1.204 35.203 1.00 45.38 336 LYS A C 1
ATOM 2724 O O . LYS A 1 336 ? -14.321 -1.608 36.282 1.00 45.38 336 LYS A O 1
#

Organism: NCBI:txid392030

Secondary structure (DSSP, 8-state):
--------HHHHHHHHHHTTSEEETTGGGT--TT-EEE-HHHHHHHHHHHHHHIIIIIITTT-------S---GGG-----SEE--EEE-SS----TTGGGTTT-EEEEE-HHHHHHTPPPEEEEHHHHHHTTSSS-HHHHHHHHHHHHHHHHTT--GGGEEEEEPPTTTS-TT-SEEEEEEEEETTEEEEEEEEEE-TTHHHHHHHHHH-----EEEEEEEEEEEEEEEEEE-HHHHHHHHGGGHHHHHHHHHH--HHHHHHHHHHHHHS-EEEEETTEEEEE-TTTEEEEEEEEEEEEEEEPPEEEEEEE-HHHHHHHHHHHH----TT-GGG-